Protein AF-0000000080867839 (afdb_homodimer)

Solvent-accessible surface area (backbone atoms only — not comparable to full-atom values): 20429 Å² total; per-residue (Å²): 136,86,81,73,87,80,84,82,78,85,75,85,76,89,74,79,79,78,79,79,74,81,80,76,78,80,76,78,77,77,77,76,75,73,75,73,63,83,65,72,57,72,73,48,64,56,33,36,42,31,48,82,92,46,74,46,73,31,21,60,59,60,56,51,66,49,44,70,76,42,79,42,80,48,55,45,78,56,58,59,68,44,38,38,25,26,27,48,43,65,49,49,31,41,70,68,74,42,70,76,35,55,36,40,33,40,30,25,75,76,44,54,43,36,66,41,41,47,69,57,58,70,71,48,69,42,34,38,28,40,25,45,71,85,35,74,31,44,63,92,60,46,17,53,24,28,39,39,42,72,90,45,35,65,44,36,59,72,62,80,36,62,44,66,82,43,48,49,23,34,36,36,38,38,39,83,133,82,88,87,87,94,81,82,91,84,76,91,76,83,78,80,80,78,83,78,77,79,79,78,77,79,76,79,78,78,77,75,76,71,73,73,62,83,67,72,57,73,73,46,65,55,33,37,43,32,48,83,91,46,71,45,72,30,21,61,60,59,54,49,66,51,43,70,76,43,79,44,81,49,56,45,79,54,56,57,67,45,38,37,24,24,27,46,43,65,49,48,31,42,69,68,75,42,69,77,36,53,35,39,35,40,29,24,74,76,44,53,44,37,67,41,42,47,69,58,56,71,71,48,71,39,34,37,29,41,24,45,70,85,33,72,31,45,64,92,61,46,16,54,24,28,40,39,43,72,90,45,36,65,43,36,59,71,62,80,37,62,44,66,81,44,47,47,24,35,36,35,39,38,38,86

InterPro domains:
  IPR000572 Oxidoreductase, molybdopterin-binding domain [PF00174] (70-151)
  IPR036374 Oxidoreductase, molybdopterin-binding domain superfamily [G3DSA:3.90.420.10] (59-176)
  IPR036374 Oxidoreductase, molybdopterin-binding domain superfamily [SSF56524] (79-173)

Sequence (352 aa):
MLSLLPACRRVNRSLARALLHPLLGLSLLLAMSAHAADDVAPHAPVLTLTQGSDSQGFSLTAIEATDDLHHVQMQHPEGPEGRFSGVWLNAFLTANGLEDARRVRFIADDGYTTFLTLAQRQEKAYLLATRLDGEPIGVDRLGPLMLVVPEDAEAVMEGSMPMNRWIWALEEISARMLSLLPACRRVNRSLARALLHPLLGLSLLLAMSAHAADDVAPHAPVLTLTQGSDSQGFSLTAIEATDDLHHVQMQHPEGPEGRFSGVWLNAFLTANGLEDARRVRFIADDGYTTFLTLAQRQEKAYLLATRLDGEPIGVDRLGPLMLVVPEDAEAVMEGSMPMNRWIWALEEISAR

Radius of gyration: 37.72 Å; Cα contacts (8 Å, |Δi|>4): 607; chains: 2; bounding box: 125×52×137 Å

Foldseek 3Di:
DDDDDDDPPPDDDDPPPPPPPPPPPPPPPPPPPPPPLVPPDQADFQEWEAEVPDIDTDGLVRQCVLDPKDWDFADALPFDGAIWIGDWPCSSCVSVPNNQFQKKKWAAPVGDIDIDGNVRCVVATWGFTQDGPPHQQGVVGQDNTKIDGRVCRVVVNVVVDPCRRIHGNIHYMYTD/DDYDDDDDDDDDPPPPPPPPPPPPPPPPPPPPPPPPLVPPDQADFQAWEAEVPDIDTDGLVRQCVLDPKDWDFADALPFDGAIWIGDWPCSSCVSVVNNQFQKKKWAAPVGDIDIDGNVRCVVATWGFTQDGPPHQQGVVGQDNTKIDGRVCRVVCNVPVDPCRRIHGNIHYMYTD

Structure (mmCIF, N/CA/C/O backbone):
data_AF-0000000080867839-model_v1
#
loop_
_entity.id
_entity.type
_entity.pdbx_description
1 polymer 'Molybdopterin-dependent oxidoreductase'
#
loop_
_atom_site.group_PDB
_atom_site.id
_atom_site.type_symbol
_atom_site.label_atom_id
_atom_site.label_alt_id
_atom_site.label_comp_id
_atom_site.label_asym_id
_atom_site.label_entity_id
_atom_site.label_seq_id
_atom_site.pdbx_PDB_ins_code
_atom_site.Cartn_x
_atom_site.Cartn_y
_atom_site.Cartn_z
_atom_site.occupancy
_atom_site.B_iso_or_equiv
_atom_site.auth_seq_id
_atom_site.auth_comp_id
_atom_site.auth_asym_id
_atom_site.auth_atom_id
_atom_site.pdbx_PDB_model_num
ATOM 1 N N . MET A 1 1 ? 106.312 4.547 57.969 1 28.38 1 MET A N 1
ATOM 2 C CA . MET A 1 1 ? 106.875 4.215 56.688 1 28.38 1 MET A CA 1
ATOM 3 C C . MET A 1 1 ? 105.812 4.348 55.594 1 28.38 1 MET A C 1
ATOM 5 O O . MET A 1 1 ? 104.812 3.695 55.625 1 28.38 1 MET A O 1
ATOM 9 N N . LEU A 1 2 ? 105.812 5.465 54.812 1 31.84 2 LEU A N 1
ATOM 10 C CA . LEU A 1 2 ? 104.938 6.395 54.125 1 31.84 2 LEU A CA 1
ATOM 11 C C . LEU A 1 2 ? 104.562 5.875 52.75 1 31.84 2 LEU A C 1
ATOM 13 O O . LEU A 1 2 ? 105.125 6.312 51.75 1 31.84 2 LEU A O 1
ATOM 17 N N . SER A 1 3 ? 104.5 4.516 52.656 1 28.78 3 SER A N 1
ATOM 18 C CA . SER A 1 3 ? 104.562 4.09 51.25 1 28.78 3 SER A CA 1
ATOM 19 C C . SER A 1 3 ? 103.375 4.629 50.469 1 28.78 3 SER A C 1
ATOM 21 O O . SER A 1 3 ? 102.312 4.785 51 1 28.78 3 SER A O 1
ATOM 23 N N . LEU A 1 4 ? 103.5 4.965 49.094 1 28.67 4 LEU A N 1
ATOM 24 C CA . LEU A 1 4 ? 103.25 5.844 47.969 1 28.67 4 LEU A CA 1
ATOM 25 C C . LEU A 1 4 ? 102.062 5.387 47.125 1 28.67 4 LEU A C 1
ATOM 27 O O . LEU A 1 4 ? 101.562 6.133 46.281 1 28.67 4 LEU A O 1
ATOM 31 N N . LEU A 1 5 ? 101.562 4.059 47.125 1 34.59 5 LEU A N 1
ATOM 32 C CA . LEU A 1 5 ? 101.375 3.727 45.719 1 34.59 5 LEU A CA 1
ATOM 33 C C . LEU A 1 5 ? 100.125 4.41 45.188 1 34.59 5 LEU A C 1
ATOM 35 O O . LEU A 1 5 ? 99.125 4.555 45.906 1 34.59 5 LEU A O 1
ATOM 39 N N . PRO A 1 6 ? 100.188 5.031 43.906 1 34.16 6 PRO A N 1
ATOM 40 C CA . PRO A 1 6 ? 99.375 5.945 43.062 1 34.16 6 PRO A CA 1
ATOM 41 C C . PRO A 1 6 ? 98.062 5.332 42.594 1 34.16 6 PRO A C 1
ATOM 43 O O . PRO A 1 6 ? 97.938 4.105 42.531 1 34.16 6 PRO A O 1
ATOM 46 N N . ALA A 1 7 ? 96.938 6.078 42.75 1 31.06 7 ALA A N 1
ATOM 47 C CA . ALA A 1 7 ? 95.438 6.031 42.625 1 31.06 7 ALA A CA 1
ATOM 48 C C . ALA A 1 7 ? 95.062 5.992 41.156 1 31.06 7 ALA A C 1
ATOM 50 O O . ALA A 1 7 ? 95.188 6.98 40.438 1 31.06 7 ALA A O 1
ATOM 51 N N . CYS A 1 8 ? 95.438 4.887 40.219 1 26.19 8 CYS A N 1
ATOM 52 C CA . CYS A 1 8 ? 95.188 4.863 38.781 1 26.19 8 CYS A CA 1
ATOM 53 C C . CYS A 1 8 ? 93.688 4.977 38.438 1 26.19 8 CYS A C 1
ATOM 55 O O . CYS A 1 8 ? 92.938 4.09 38.781 1 26.19 8 CYS A O 1
ATOM 57 N N . ARG A 1 9 ? 93.125 6.16 38.406 1 26.53 9 ARG A N 1
ATOM 58 C CA . ARG A 1 9 ? 91.688 6.496 38.188 1 26.53 9 ARG A CA 1
ATOM 59 C C . ARG A 1 9 ? 91.25 6.105 36.781 1 26.53 9 ARG A C 1
ATOM 61 O O . ARG A 1 9 ? 91.875 6.496 35.812 1 26.53 9 ARG A O 1
ATOM 68 N N . ARG A 1 10 ? 90.625 4.906 36.594 1 25.8 10 ARG A N 1
ATOM 69 C CA . ARG A 1 10 ? 90.125 4.246 35.406 1 25.8 10 ARG A CA 1
ATOM 70 C C . ARG A 1 10 ? 89.062 5.098 34.719 1 25.8 10 ARG A C 1
ATOM 72 O O . ARG A 1 10 ? 88 5.379 35.312 1 25.8 10 ARG A O 1
ATOM 79 N N . VAL A 1 11 ? 89.312 5.969 33.719 1 26.72 11 VAL A N 1
ATOM 80 C CA . VAL A 1 11 ? 88.562 6.996 33 1 26.72 11 VAL A CA 1
ATOM 81 C C . VAL A 1 11 ? 87.438 6.34 32.156 1 26.72 11 VAL A C 1
ATOM 83 O O . VAL A 1 11 ? 86.375 6.875 32 1 26.72 11 VAL A O 1
ATOM 86 N N . ASN A 1 12 ? 87.562 5.094 31.5 1 24.19 12 ASN A N 1
ATOM 87 C CA . ASN A 1 12 ? 87.25 5.211 30.078 1 24.19 12 ASN A CA 1
ATOM 88 C C . ASN A 1 12 ? 85.75 5.488 29.844 1 24.19 12 ASN A C 1
ATOM 90 O O . ASN A 1 12 ? 84.938 5.297 30.734 1 24.19 12 ASN A O 1
ATOM 94 N N . ARG A 1 13 ? 85.188 5.137 28.391 1 23.16 13 ARG A N 1
ATOM 95 C CA . ARG A 1 13 ? 84.625 5.664 27.141 1 23.16 13 ARG A CA 1
ATOM 96 C C . ARG A 1 13 ? 83.188 5.383 27 1 23.16 13 ARG A C 1
ATOM 98 O O . ARG A 1 13 ? 82.5 5.816 26.031 1 23.16 13 ARG A O 1
ATOM 105 N N . SER A 1 14 ? 82.375 4.453 27.828 1 27.83 14 SER A N 1
ATOM 106 C CA . SER A 1 14 ? 81.375 3.773 26.984 1 27.83 14 SER A CA 1
ATOM 107 C C . SER A 1 14 ? 80.25 4.727 26.516 1 27.83 14 SER A C 1
ATOM 109 O O . SER A 1 14 ? 79.75 5.516 27.312 1 27.83 14 SER A O 1
ATOM 111 N N . LEU A 1 15 ? 80.312 5.145 25.203 1 31.66 15 LEU A N 1
ATOM 112 C CA . LEU A 1 15 ? 79.438 5.965 24.328 1 31.66 15 LEU A CA 1
ATOM 113 C C . LEU A 1 15 ? 78.062 5.398 24.234 1 31.66 15 LEU A C 1
ATOM 115 O O . LEU A 1 15 ? 77.875 4.312 23.688 1 31.66 15 LEU A O 1
ATOM 119 N N . ALA A 1 16 ? 77.25 5.281 25.219 1 27.67 16 ALA A N 1
ATOM 120 C CA . ALA A 1 16 ? 75.875 4.773 25.062 1 27.67 16 ALA A CA 1
ATOM 121 C C . ALA A 1 16 ? 75.062 5.629 24.078 1 27.67 16 ALA A C 1
ATOM 123 O O . ALA A 1 16 ? 75 6.844 24.25 1 27.67 16 ALA A O 1
ATOM 124 N N . ARG A 1 17 ? 75.062 5.207 22.688 1 28.91 17 ARG A N 1
ATOM 125 C CA . ARG A 1 17 ? 74.25 5.695 21.547 1 28.91 17 ARG A CA 1
ATOM 126 C C . ARG A 1 17 ? 72.812 5.707 21.859 1 28.91 17 ARG A C 1
ATOM 128 O O . ARG A 1 17 ? 72.188 4.684 22.25 1 28.91 17 ARG A O 1
ATOM 135 N N . ALA A 1 18 ? 72.188 6.758 22.344 1 31.05 18 ALA A N 1
ATOM 136 C CA . ALA A 1 18 ? 70.75 7.039 22.625 1 31.05 18 ALA A CA 1
ATOM 137 C C . ALA A 1 18 ? 69.938 6.949 21.359 1 31.05 18 ALA A C 1
ATOM 139 O O . ALA A 1 18 ? 70.188 7.664 20.391 1 31.05 18 ALA A O 1
ATOM 140 N N . LEU A 1 19 ? 69.562 5.699 20.859 1 33.94 19 LEU A N 1
ATOM 141 C CA . LEU A 1 19 ? 68.688 5.512 19.734 1 33.94 19 LEU A CA 1
ATOM 142 C C . LEU A 1 19 ? 67.375 6.27 19.969 1 33.94 19 LEU A C 1
ATOM 144 O O . LEU A 1 19 ? 66.688 6.098 21 1 33.94 19 LEU A O 1
ATOM 148 N N . LEU A 1 20 ? 67.25 7.492 19.422 1 35.56 20 LEU A N 1
ATOM 149 C CA . LEU A 1 20 ? 66.062 8.328 19.359 1 35.56 20 LEU A CA 1
ATOM 150 C C . LEU A 1 20 ? 64.938 7.637 18.562 1 35.56 20 LEU A C 1
ATOM 152 O O . LEU A 1 20 ? 65.125 7.332 17.375 1 35.56 20 LEU A O 1
ATOM 156 N N . HIS A 1 21 ? 64.188 6.66 19.125 1 41.88 21 HIS A N 1
ATOM 157 C CA . HIS A 1 21 ? 63 6.09 18.438 1 41.88 21 HIS A CA 1
ATOM 158 C C . HIS A 1 21 ? 62 7.172 18.078 1 41.88 21 HIS A C 1
ATOM 160 O O . HIS A 1 21 ? 61.656 8 18.906 1 41.88 21 HIS A O 1
ATOM 166 N N . PRO A 1 22 ? 61.875 7.582 16.734 1 43.28 22 PRO A N 1
ATOM 167 C CA . PRO A 1 22 ? 60.812 8.5 16.328 1 43.28 22 PRO A CA 1
ATOM 168 C C . PRO A 1 22 ? 59.406 7.945 16.625 1 43.28 22 PRO A C 1
ATOM 170 O O . PRO A 1 22 ? 59.188 6.742 16.484 1 43.28 22 PRO A O 1
ATOM 173 N N . LEU A 1 23 ? 58.719 8.422 17.672 1 42.06 23 LEU A N 1
ATOM 174 C CA . LEU A 1 23 ? 57.312 8.188 17.953 1 42.06 23 LEU A CA 1
ATOM 175 C C . LEU A 1 23 ? 56.469 8.555 16.766 1 42.06 23 LEU A C 1
ATOM 177 O O . LEU A 1 23 ? 56.375 9.719 16.375 1 42.06 23 LEU A O 1
ATOM 181 N N . LEU A 1 24 ? 56.406 7.699 15.703 1 44.19 24 LEU A N 1
ATOM 182 C CA . LEU A 1 24 ? 55.438 7.906 14.648 1 44.19 24 LEU A CA 1
ATOM 183 C C . LEU A 1 24 ? 54.031 8.016 15.227 1 44.19 24 LEU A C 1
ATOM 185 O O . LEU A 1 24 ? 53.531 7.086 15.875 1 44.19 24 LEU A O 1
ATOM 189 N N . GLY A 1 25 ? 53.562 9.219 15.547 1 42.22 25 GLY A N 1
ATOM 190 C CA . GLY A 1 25 ? 52.188 9.539 15.906 1 42.22 25 GLY A CA 1
ATOM 191 C C . GLY A 1 25 ? 51.156 9.078 14.867 1 42.22 25 GLY A C 1
ATOM 192 O O . GLY A 1 25 ? 51.25 9.461 13.703 1 42.22 25 GLY A O 1
ATOM 193 N N . LEU A 1 26 ? 50.688 7.832 14.961 1 49.53 26 LEU A N 1
ATOM 194 C CA . LEU A 1 26 ? 49.531 7.355 14.188 1 49.53 26 LEU A CA 1
ATOM 195 C C . LEU A 1 26 ? 48.344 8.305 14.328 1 49.53 26 LEU A C 1
ATOM 197 O O . LEU A 1 26 ? 47.781 8.445 15.414 1 49.53 26 LEU A O 1
ATOM 201 N N . SER A 1 27 ? 48.219 9.336 13.453 1 49.34 27 SER A N 1
ATOM 202 C CA . SER A 1 27 ? 47.031 10.164 13.328 1 49.34 27 SER A CA 1
ATOM 203 C C . SER A 1 27 ? 45.812 9.328 12.906 1 49.34 27 SER A C 1
ATOM 205 O O . SER A 1 27 ? 45.844 8.703 11.852 1 49.34 27 SER A O 1
ATOM 207 N N . LEU A 1 28 ? 45.125 8.766 13.914 1 47.62 28 LEU A N 1
ATOM 208 C CA . LEU A 1 28 ? 43.812 8.164 13.664 1 47.62 28 LEU A CA 1
ATOM 209 C C . LEU A 1 28 ? 42.875 9.164 13.008 1 4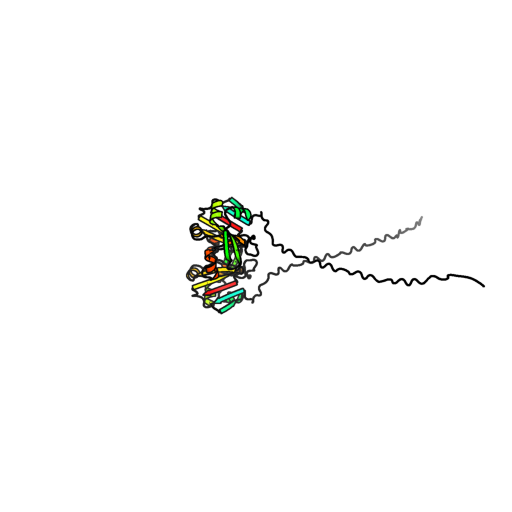7.62 28 LEU A C 1
ATOM 211 O O . LEU A 1 28 ? 42.469 10.141 13.641 1 47.62 28 LEU A O 1
ATOM 215 N N . LEU A 1 29 ? 42.906 9.32 11.641 1 50.19 29 LEU A N 1
ATOM 216 C CA . LEU A 1 29 ? 41.844 10.008 10.906 1 50.19 29 LEU A CA 1
ATOM 217 C C . LEU A 1 29 ? 40.5 9.352 11.156 1 50.19 29 LEU A C 1
ATOM 219 O O . LEU A 1 29 ? 40.25 8.227 10.703 1 50.19 29 LEU A O 1
ATOM 223 N N . LEU A 1 30 ? 39.812 9.68 12.289 1 48.91 30 LEU A N 1
ATOM 224 C CA . LEU A 1 30 ? 38.406 9.367 12.438 1 48.91 30 LEU A CA 1
ATOM 225 C C . LEU A 1 30 ? 37.594 10.008 11.32 1 48.91 30 LEU A C 1
ATOM 227 O O . LEU A 1 30 ? 37.375 11.227 11.312 1 48.91 30 LEU A O 1
ATOM 231 N N . ALA A 1 31 ? 37.5 9.422 10.117 1 49.47 31 ALA A N 1
ATOM 232 C CA . ALA A 1 31 ? 36.5 9.797 9.133 1 49.47 31 ALA A CA 1
ATOM 233 C C . ALA A 1 31 ? 35.094 9.625 9.703 1 49.47 31 ALA A C 1
ATOM 235 O O . ALA A 1 31 ? 34.625 8.5 9.914 1 49.47 31 ALA A O 1
ATOM 236 N N . MET A 1 32 ? 34.531 10.672 10.406 1 48.34 32 MET A N 1
ATOM 237 C CA . MET A 1 32 ? 33.094 10.703 10.664 1 48.34 32 MET A CA 1
ATOM 238 C C . MET A 1 32 ? 32.312 10.656 9.367 1 48.34 32 MET A C 1
ATOM 240 O O . MET A 1 32 ? 32.438 11.539 8.516 1 48.34 32 MET A O 1
ATOM 244 N N . SER A 1 33 ? 31.969 9.516 8.875 1 46.62 33 SER A N 1
ATOM 245 C CA . SER A 1 33 ? 30.953 9.383 7.84 1 46.62 33 SER A CA 1
ATOM 246 C C . SER A 1 33 ? 29.719 10.219 8.172 1 46.62 33 SER A C 1
ATOM 248 O O . SER A 1 33 ? 29.047 9.984 9.172 1 46.62 33 SER A O 1
ATOM 250 N N . ALA A 1 34 ? 29.656 11.508 7.75 1 41.94 34 ALA A N 1
ATOM 251 C CA . ALA A 1 34 ? 28.406 12.258 7.742 1 41.94 34 ALA A CA 1
ATOM 252 C C . ALA A 1 34 ? 27.281 11.445 7.121 1 41.94 34 ALA A C 1
ATOM 254 O O . ALA A 1 34 ? 27.391 11 5.977 1 41.94 34 ALA A O 1
ATOM 255 N N . HIS A 1 35 ? 26.641 10.695 7.906 1 45.19 35 HIS A N 1
ATOM 256 C CA . HIS A 1 35 ? 25.344 10.219 7.438 1 45.19 35 HIS A CA 1
ATOM 257 C C . HIS A 1 35 ? 24.578 11.328 6.715 1 45.19 35 HIS A C 1
ATOM 259 O O . HIS A 1 35 ? 24.188 12.32 7.328 1 45.19 35 HIS A O 1
ATOM 265 N N . ALA A 1 36 ? 24.875 11.578 5.523 1 39.81 36 ALA A N 1
ATOM 266 C CA . ALA A 1 36 ? 24.031 12.438 4.699 1 39.81 36 ALA A CA 1
ATOM 267 C C . ALA A 1 36 ? 22.547 12.07 4.852 1 39.81 36 ALA A C 1
ATOM 269 O O . ALA A 1 36 ? 22.078 11.125 4.215 1 39.81 36 ALA A O 1
ATOM 270 N N . ALA A 1 37 ? 22.016 12.133 5.988 1 42.06 37 ALA A N 1
ATOM 271 C CA . ALA A 1 37 ? 20.562 12.117 5.961 1 42.06 37 ALA A CA 1
ATOM 272 C C . ALA A 1 37 ? 20.016 13.109 4.941 1 42.06 37 ALA A C 1
ATOM 274 O O . ALA A 1 37 ? 20.422 14.281 4.93 1 42.06 37 ALA A O 1
ATOM 275 N N . ASP A 1 38 ? 19.906 12.82 3.75 1 48.78 38 ASP A N 1
ATOM 276 C CA . ASP A 1 38 ? 19.234 13.742 2.838 1 48.78 38 ASP A CA 1
ATOM 277 C C . ASP A 1 38 ? 18.188 14.578 3.572 1 48.78 38 ASP A C 1
ATOM 279 O O . ASP A 1 38 ? 17.078 14.109 3.848 1 48.78 38 ASP A O 1
ATOM 283 N N . ASP A 1 39 ? 18.719 15.406 4.48 1 50 39 ASP A N 1
ATOM 284 C CA . ASP A 1 39 ? 17.969 16.438 5.207 1 50 39 ASP A CA 1
ATOM 285 C C . ASP A 1 39 ? 17.062 17.219 4.266 1 50 39 ASP A C 1
ATOM 287 O O . ASP A 1 39 ? 17.531 17.844 3.32 1 50 39 ASP A O 1
ATOM 291 N N . VAL A 1 40 ? 15.922 16.719 4.105 1 55.84 40 VAL A N 1
ATOM 292 C CA . VAL A 1 40 ? 14.953 17.594 3.451 1 55.84 40 VAL A CA 1
ATOM 293 C C . VAL A 1 40 ? 15.109 19.016 3.973 1 55.84 40 VAL A C 1
ATOM 295 O O . VAL A 1 40 ? 15.031 19.25 5.18 1 55.84 40 VAL A O 1
ATOM 298 N N . ALA A 1 41 ? 15.641 19.859 3.088 1 57.34 41 ALA A N 1
ATOM 299 C CA . ALA A 1 41 ? 15.688 21.266 3.477 1 57.34 41 ALA A CA 1
ATOM 300 C C . ALA A 1 41 ? 14.352 21.734 4.047 1 57.34 41 ALA A C 1
ATOM 302 O O . ALA A 1 41 ? 13.289 21.375 3.527 1 57.34 41 ALA A O 1
ATOM 303 N N . PRO A 1 42 ? 14.32 22.359 5.234 1 60.94 42 PRO A N 1
ATOM 304 C CA . PRO A 1 42 ? 13.109 22.734 5.953 1 60.94 42 PRO A CA 1
ATOM 305 C C . PRO A 1 42 ? 12.094 23.453 5.066 1 60.94 42 PRO A C 1
ATOM 307 O O . PRO A 1 42 ? 10.891 23.406 5.328 1 60.94 42 PRO A O 1
ATOM 310 N N . HIS A 1 43 ? 12.484 23.969 3.938 1 73.44 43 HIS A N 1
ATOM 311 C CA . HIS A 1 43 ? 11.547 24.797 3.201 1 73.44 43 HIS A CA 1
ATOM 312 C C . HIS A 1 43 ? 11.188 24.172 1.856 1 73.44 43 HIS A C 1
ATOM 314 O O . HIS A 1 43 ? 10.336 24.703 1.133 1 73.44 43 HIS A O 1
ATOM 320 N N . ALA A 1 44 ? 11.68 23.125 1.599 1 89.44 44 ALA A N 1
ATOM 321 C CA . ALA A 1 44 ? 11.312 22.484 0.335 1 89.44 44 ALA A CA 1
ATOM 322 C C . ALA A 1 44 ? 9.961 21.797 0.438 1 89.44 44 ALA A C 1
ATOM 324 O O . ALA A 1 44 ? 9.609 21.25 1.489 1 89.44 44 ALA A O 1
ATOM 325 N N . PRO A 1 45 ? 9.172 21.922 -0.646 1 96.38 45 PRO A N 1
ATOM 326 C CA . PRO A 1 45 ? 7.867 21.266 -0.589 1 96.38 45 PRO A CA 1
ATOM 327 C C . PRO A 1 45 ? 7.977 19.75 -0.411 1 96.38 45 PRO A C 1
ATOM 329 O O . PRO A 1 45 ? 8.828 19.109 -1.04 1 96.38 45 PRO A O 1
ATOM 332 N N . VAL A 1 46 ? 7.195 19.219 0.5 1 97.81 46 VAL A N 1
ATOM 333 C CA . VAL A 1 46 ? 7.184 17.781 0.741 1 97.81 46 VAL A CA 1
ATOM 334 C C . VAL A 1 46 ? 5.828 17.203 0.342 1 97.81 46 VAL A C 1
ATOM 336 O O . VAL A 1 46 ? 5.66 15.977 0.281 1 97.81 46 VAL A O 1
ATOM 339 N N . LEU A 1 47 ? 4.816 18.094 0.083 1 98.56 47 LEU A N 1
ATOM 340 C CA . LEU A 1 47 ? 3.467 17.656 -0.255 1 98.56 47 LEU A CA 1
ATOM 341 C C . LEU A 1 47 ? 2.873 18.531 -1.351 1 98.56 47 LEU A C 1
ATOM 343 O O . LEU A 1 47 ? 3.002 19.766 -1.307 1 98.56 47 LEU A O 1
ATOM 347 N N . THR A 1 48 ? 2.322 17.922 -2.314 1 98.25 48 THR A N 1
ATOM 348 C CA . THR A 1 48 ? 1.511 18.641 -3.295 1 98.25 48 THR A CA 1
ATOM 349 C C . THR A 1 48 ? 0.024 18.406 -3.029 1 98.25 48 THR A C 1
ATOM 351 O O . THR A 1 48 ? -0.427 17.266 -2.906 1 98.25 48 THR A O 1
ATOM 354 N N . LEU A 1 49 ? -0.705 19.469 -2.848 1 98.25 49 LEU A N 1
ATOM 355 C CA . LEU A 1 49 ? -2.158 19.438 -2.729 1 98.25 49 LEU A CA 1
ATOM 356 C C . LEU A 1 49 ? -2.82 19.875 -4.027 1 98.25 49 LEU A C 1
ATOM 358 O O . LEU A 1 49 ? -2.549 20.969 -4.523 1 98.25 49 LEU A O 1
ATOM 362 N N . THR A 1 50 ? -3.611 18.984 -4.547 1 96.38 50 THR A N 1
ATOM 363 C CA . THR A 1 50 ? -4.266 19.297 -5.816 1 96.38 50 THR A CA 1
ATOM 364 C C . THR A 1 50 ? -5.777 19.359 -5.641 1 96.38 50 THR A C 1
ATOM 366 O O . THR A 1 50 ? -6.379 18.484 -5.016 1 96.38 50 THR A O 1
ATOM 369 N N . GLN A 1 51 ? -6.348 20.406 -6.129 1 93.19 51 GLN A N 1
ATOM 370 C CA . GLN A 1 51 ? -7.789 20.625 -6.191 1 93.19 51 GLN A CA 1
ATOM 371 C C . GLN A 1 51 ? -8.219 21.031 -7.602 1 93.19 51 GLN A C 1
ATOM 373 O O . GLN A 1 51 ? -8 22.172 -8.023 1 93.19 51 GLN A O 1
ATOM 378 N N . GLY A 1 52 ? -8.859 20.078 -8.32 1 86.25 52 GLY A N 1
ATOM 379 C CA . GLY A 1 52 ? -9.141 20.375 -9.711 1 86.25 52 GLY A CA 1
ATOM 380 C C . GLY A 1 52 ? -7.891 20.672 -10.523 1 86.25 52 GLY A C 1
ATOM 381 O O . GLY A 1 52 ? -6.965 19.859 -10.562 1 86.25 52 GLY A O 1
ATOM 382 N N . SER A 1 53 ? -7.84 21.812 -11.047 1 88.5 53 SER A N 1
ATOM 383 C CA . SER A 1 53 ? -6.699 22.219 -11.867 1 88.5 53 SER A CA 1
ATOM 384 C C . SER A 1 53 ? -5.66 22.969 -11.039 1 88.5 53 SER A C 1
ATOM 386 O O . SER A 1 53 ? -4.555 23.234 -11.508 1 88.5 53 SER A O 1
ATOM 388 N N . ASP A 1 54 ? -5.934 23.234 -9.836 1 93.06 54 ASP A N 1
ATOM 389 C CA . ASP A 1 54 ? -5.031 23.984 -8.969 1 93.06 54 ASP A CA 1
ATOM 390 C C . ASP A 1 54 ? -4.141 23.047 -8.156 1 93.06 54 ASP A C 1
ATOM 392 O O . ASP A 1 54 ? -4.59 21.984 -7.707 1 93.06 54 ASP A O 1
ATOM 396 N N . SER A 1 55 ? -2.857 23.406 -8.117 1 96.06 55 SER A N 1
ATOM 397 C CA . SER A 1 55 ? -1.914 22.656 -7.301 1 96.06 55 SER A CA 1
ATOM 398 C C . SER A 1 55 ? -1.049 23.578 -6.457 1 96.06 55 SER A C 1
ATOM 400 O O . SER A 1 55 ? -0.624 24.641 -6.926 1 96.06 55 SER A O 1
ATOM 402 N N . GLN A 1 56 ? -0.875 23.141 -5.223 1 96.44 56 GLN A N 1
ATOM 403 C CA . GLN A 1 56 ? -0.055 23.891 -4.281 1 96.44 56 GLN A CA 1
ATOM 404 C C . GLN A 1 56 ? 0.924 22.984 -3.549 1 96.44 56 GLN A C 1
ATOM 406 O O . GLN A 1 56 ? 0.572 21.859 -3.164 1 96.44 56 GLN A O 1
ATOM 411 N N . GLY A 1 57 ? 2.158 23.422 -3.412 1 97.69 57 GLY A N 1
ATOM 412 C CA . GLY A 1 57 ? 3.158 22.703 -2.635 1 97.69 57 GLY A CA 1
ATOM 413 C C . GLY A 1 57 ? 3.213 23.156 -1.185 1 97.69 57 GLY A C 1
ATOM 414 O O . GLY A 1 57 ? 3.051 24.328 -0.883 1 97.69 57 GLY A O 1
ATOM 415 N N . PHE A 1 58 ? 3.449 22.25 -0.268 1 98.19 58 PHE A N 1
ATOM 416 C CA . PHE A 1 58 ? 3.57 22.547 1.155 1 98.19 58 PHE A CA 1
ATOM 417 C C . PHE A 1 58 ? 4.902 22.031 1.7 1 98.19 58 PHE A C 1
ATOM 419 O O . PHE A 1 58 ? 5.293 20.891 1.44 1 98.19 58 PHE A O 1
ATOM 426 N N . SER A 1 59 ? 5.555 22.938 2.398 1 97.56 59 SER A N 1
ATOM 427 C CA . SER A 1 59 ? 6.676 22.516 3.227 1 97.56 59 SER A CA 1
ATOM 428 C C . SER A 1 59 ? 6.191 21.875 4.52 1 97.56 59 SER A C 1
ATOM 430 O O . SER A 1 59 ? 5.012 21.969 4.867 1 97.56 59 SER A O 1
ATOM 432 N N . LEU A 1 60 ? 7.148 21.266 5.148 1 97.31 60 LEU A N 1
ATOM 433 C CA . LEU A 1 60 ? 6.82 20.688 6.445 1 97.31 60 LEU A CA 1
ATOM 434 C C . LEU A 1 60 ? 6.309 21.75 7.406 1 97.31 60 LEU A C 1
ATOM 436 O O . LEU A 1 60 ? 5.301 21.547 8.086 1 97.31 60 LEU A O 1
ATOM 440 N N . THR A 1 61 ? 6.918 22.859 7.43 1 96 61 THR A N 1
ATOM 441 C CA . THR A 1 61 ? 6.547 23.969 8.312 1 96 61 THR A CA 1
ATOM 442 C C . THR A 1 61 ? 5.152 24.484 7.98 1 96 61 THR A C 1
ATOM 444 O O . THR A 1 61 ? 4.359 24.766 8.883 1 96 61 THR A O 1
ATOM 447 N N . ALA A 1 62 ? 4.895 24.547 6.703 1 97.19 62 ALA A N 1
ATOM 448 C CA . ALA A 1 62 ? 3.584 25.031 6.285 1 97.19 62 ALA A CA 1
ATOM 449 C C . ALA A 1 62 ? 2.48 24.078 6.719 1 97.19 62 ALA A C 1
ATOM 451 O O . ALA A 1 62 ? 1.401 24.5 7.133 1 97.19 62 ALA A O 1
ATOM 452 N N . ILE A 1 63 ? 2.711 22.812 6.637 1 98.31 63 ILE A N 1
ATOM 453 C CA . ILE A 1 63 ? 1.752 21.797 7.062 1 98.31 63 ILE A CA 1
ATOM 454 C C . ILE A 1 63 ? 1.509 21.922 8.562 1 98.31 63 ILE A C 1
ATOM 456 O O . ILE A 1 63 ? 0.361 21.969 9.016 1 98.31 63 ILE A O 1
ATOM 460 N N . GLU A 1 64 ? 2.566 22.062 9.281 1 97.88 64 GLU A N 1
ATOM 461 C CA . GLU A 1 64 ? 2.496 22.078 10.742 1 97.88 64 GLU A CA 1
ATOM 462 C C . GLU A 1 64 ? 1.826 23.359 11.25 1 97.88 64 GLU A C 1
ATOM 464 O O . GLU A 1 64 ? 1.35 23.406 12.383 1 97.88 64 GLU A O 1
ATOM 469 N N . ALA A 1 65 ? 1.766 24.312 10.422 1 96.88 65 ALA A N 1
ATOM 470 C CA . ALA A 1 65 ? 1.193 25.609 10.812 1 96.88 65 ALA A CA 1
ATOM 471 C C . ALA A 1 65 ? -0.33 25.578 10.719 1 96.88 65 ALA A C 1
ATOM 473 O O . ALA A 1 65 ? -1.005 26.469 11.234 1 96.88 65 ALA A O 1
ATOM 474 N N . THR A 1 66 ? -0.877 24.547 10.172 1 96.88 66 THR A N 1
ATOM 475 C CA . THR A 1 66 ? -2.312 24.516 9.922 1 96.88 66 THR A CA 1
ATOM 476 C C . THR A 1 66 ? -3.08 24.188 11.203 1 96.88 66 THR A C 1
ATOM 478 O O . THR A 1 66 ? -4.293 24.406 11.273 1 96.88 66 THR A O 1
ATOM 481 N N . ASP A 1 67 ? -2.455 23.672 12.133 1 94.38 67 ASP A N 1
ATOM 482 C CA . ASP A 1 67 ? -3.035 23.266 13.406 1 94.38 67 ASP A CA 1
ATOM 483 C C . ASP A 1 67 ? -1.957 23.125 14.477 1 94.38 67 ASP A C 1
ATOM 485 O O . ASP A 1 67 ? -0.766 23.25 14.188 1 94.38 67 ASP A O 1
ATOM 489 N N . ASP A 1 68 ? -2.447 22.859 15.688 1 96.25 68 ASP A N 1
ATOM 490 C CA . ASP A 1 68 ? -1.506 22.422 16.719 1 96.25 68 ASP A CA 1
ATOM 491 C C . ASP A 1 68 ? -0.966 21.031 16.391 1 96.25 68 ASP A C 1
ATOM 493 O O . ASP A 1 68 ? -1.664 20.203 15.797 1 96.25 68 ASP A O 1
ATOM 497 N N . LEU A 1 69 ? 0.298 20.891 16.766 1 97.94 69 LEU A N 1
ATOM 498 C CA . LEU A 1 69 ? 0.84 19.547 16.625 1 97.94 69 LEU A CA 1
ATOM 499 C C . LEU A 1 69 ? 0.226 18.594 17.641 1 97.94 69 LEU A C 1
ATOM 501 O O . LEU A 1 69 ? 0.148 18.922 18.828 1 97.94 69 LEU A O 1
ATOM 505 N N . HIS A 1 70 ? -0.216 17.516 17.156 1 98.69 70 HIS A N 1
ATOM 506 C CA . HIS A 1 70 ? -0.678 16.406 18 1 98.69 70 HIS A CA 1
ATOM 507 C C . HIS A 1 70 ? 0.379 15.32 18.109 1 98.69 70 HIS A C 1
ATOM 509 O O . HIS A 1 70 ? 1.163 15.117 17.188 1 98.69 70 HIS A O 1
ATOM 515 N N . HIS A 1 71 ? 0.365 14.664 19.281 1 98.62 71 HIS A N 1
ATOM 516 C CA . HIS A 1 71 ? 1.385 13.664 19.578 1 98.62 71 HIS A CA 1
ATOM 517 C C . HIS A 1 71 ? 0.753 12.328 19.953 1 98.62 71 HIS A C 1
ATOM 519 O O . HIS A 1 71 ? -0.159 12.281 20.781 1 98.62 71 HIS A O 1
ATOM 525 N N . VAL A 1 72 ? 1.243 11.281 19.328 1 98.25 72 VAL A N 1
ATOM 526 C CA . VAL A 1 72 ? 0.744 9.938 19.609 1 98.25 72 VAL A CA 1
ATOM 527 C C . VAL A 1 72 ? 1.917 8.969 19.75 1 98.25 72 VAL A C 1
ATOM 529 O O . VAL A 1 72 ? 2.797 8.922 18.891 1 98.25 72 VAL A O 1
ATOM 532 N N . GLN A 1 73 ? 1.9 8.273 20.844 1 98.06 73 GLN A N 1
ATOM 533 C CA . GLN A 1 73 ? 2.838 7.164 21 1 98.06 73 GLN A CA 1
ATOM 534 C C . GLN A 1 73 ? 2.301 5.891 20.344 1 98.06 73 GLN A C 1
ATOM 536 O O . GLN A 1 73 ? 1.219 5.418 20.703 1 98.06 73 GLN A O 1
ATOM 541 N N . MET A 1 74 ? 3.059 5.371 19.344 1 96.5 74 MET A N 1
ATOM 542 C CA . MET A 1 74 ? 2.553 4.16 18.703 1 96.5 74 MET A CA 1
ATOM 543 C C . MET A 1 74 ? 3.666 3.434 17.953 1 96.5 74 MET A C 1
ATOM 545 O O . MET A 1 74 ? 4.742 3.992 17.734 1 96.5 74 MET A O 1
ATOM 549 N N . GLN A 1 75 ? 3.398 2.211 17.719 1 94.88 75 GLN A N 1
ATOM 550 C CA . GLN A 1 75 ? 4.199 1.409 16.797 1 94.88 75 GLN A CA 1
ATOM 551 C C . GLN A 1 75 ? 3.557 1.34 15.422 1 94.88 75 GLN A C 1
ATOM 553 O O . GLN A 1 75 ? 2.418 0.884 15.281 1 94.88 75 GLN A O 1
ATOM 558 N N . HIS A 1 76 ? 4.262 1.886 14.469 1 94.19 76 HIS A N 1
ATOM 559 C CA . HIS A 1 76 ? 3.83 1.606 13.102 1 94.19 76 HIS A CA 1
ATOM 560 C C . HIS A 1 76 ? 3.975 0.125 12.766 1 94.19 76 HIS A C 1
ATOM 562 O O . HIS A 1 76 ? 5.02 -0.475 13.031 1 94.19 76 HIS A O 1
ATOM 568 N N . PRO A 1 77 ? 3.033 -0.466 12.172 1 86.38 77 PRO A N 1
ATOM 569 C CA . PRO A 1 77 ? 3.092 -1.914 11.961 1 86.38 77 PRO A CA 1
ATOM 570 C C . PRO A 1 77 ? 4.316 -2.342 11.156 1 86.38 77 PRO A C 1
ATOM 572 O O . PRO A 1 77 ? 4.832 -3.443 11.352 1 86.38 77 PRO A O 1
ATOM 575 N N . GLU A 1 78 ? 4.859 -1.529 10.281 1 82.62 78 GLU A N 1
ATOM 576 C CA . GLU A 1 78 ? 5.973 -1.889 9.414 1 82.62 78 GLU A CA 1
ATOM 577 C C . GLU A 1 78 ? 7.098 -0.86 9.5 1 82.62 78 GLU A 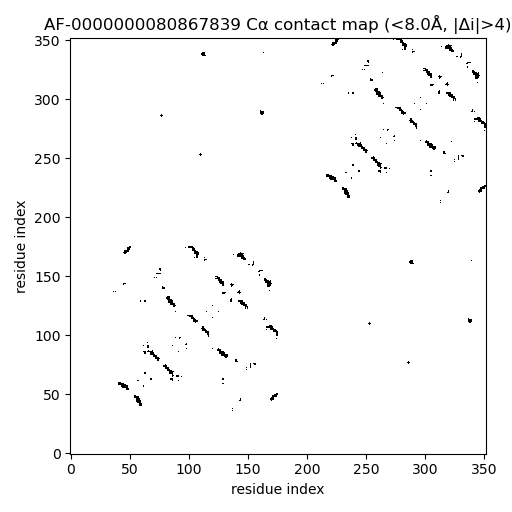C 1
ATOM 579 O O . GLU A 1 78 ? 7.934 -0.769 8.594 1 82.62 78 GLU A O 1
ATOM 584 N N . GLY A 1 79 ? 6.98 -0.132 10.445 1 89.12 79 GLY A N 1
ATOM 585 C CA . GLY A 1 79 ? 7.93 0.969 10.5 1 89.12 79 GLY A CA 1
ATOM 586 C C . GLY A 1 79 ? 8.414 1.27 11.906 1 89.12 79 GLY A C 1
ATOM 587 O O . GLY A 1 79 ? 8.695 0.353 12.68 1 89.12 79 GLY A O 1
ATOM 588 N N . PRO A 1 80 ? 8.633 2.518 12.062 1 93.44 80 PRO A N 1
ATOM 589 C CA . PRO A 1 80 ? 9.234 2.896 13.344 1 93.44 80 PRO A CA 1
ATOM 590 C C . PRO A 1 80 ? 8.219 2.893 14.492 1 93.44 80 PRO A C 1
ATOM 592 O O . PRO A 1 80 ? 7.008 2.859 14.25 1 93.44 80 PRO A O 1
ATOM 595 N N . GLU A 1 81 ? 8.766 2.852 15.68 1 96.56 81 GLU A N 1
ATOM 596 C CA . GLU A 1 81 ? 8.031 3.086 16.922 1 96.56 81 GLU A CA 1
ATOM 597 C C . GLU A 1 81 ? 8.484 4.379 17.594 1 96.56 81 GLU A C 1
ATOM 599 O O . GLU A 1 81 ? 9.664 4.742 17.531 1 96.56 81 GLU A O 1
ATOM 604 N N . GLY A 1 82 ? 7.555 5.031 18.141 1 97.94 82 GLY A N 1
ATOM 605 C CA . GLY A 1 82 ? 7.898 6.25 18.844 1 97.94 82 GLY A CA 1
ATOM 606 C C . GLY A 1 82 ? 6.742 7.227 18.953 1 97.94 82 GLY A C 1
ATOM 607 O O . GLY A 1 82 ? 5.578 6.828 18.891 1 97.94 82 GLY A O 1
ATOM 608 N N . ARG A 1 83 ? 7.121 8.406 19.25 1 98.69 83 ARG A N 1
ATOM 609 C CA . ARG A 1 83 ? 6.133 9.477 19.328 1 98.69 83 ARG A CA 1
ATOM 610 C C . ARG A 1 83 ? 5.938 10.141 17.969 1 98.69 83 ARG A C 1
ATOM 612 O O . ARG A 1 83 ? 6.785 10.914 17.531 1 98.69 83 ARG A O 1
ATOM 619 N N . PHE A 1 84 ? 4.836 9.797 17.375 1 98.69 84 PHE A N 1
ATOM 620 C CA . PHE A 1 84 ? 4.465 10.453 16.125 1 98.69 84 PHE A CA 1
ATOM 621 C C . PHE A 1 84 ? 3.779 11.789 16.391 1 98.69 84 PHE A C 1
ATOM 623 O O . PHE A 1 84 ? 2.926 11.883 17.281 1 98.69 84 PHE A O 1
ATOM 630 N N . SER A 1 85 ? 4.211 12.773 15.617 1 98.81 85 SER A N 1
ATOM 631 C CA . SER A 1 85 ? 3.582 14.094 15.727 1 98.81 85 SER A CA 1
ATOM 632 C C . SER A 1 85 ? 3.156 14.609 14.359 1 98.81 85 SER A C 1
ATOM 634 O O . SER A 1 85 ? 3.795 14.312 13.344 1 98.81 85 SER A O 1
ATOM 636 N N . GLY A 1 86 ? 2.105 15.375 14.352 1 98.75 86 GLY A N 1
ATOM 637 C CA . GLY A 1 86 ? 1.58 15.969 13.133 1 98.75 86 GLY A CA 1
ATOM 638 C C . GLY A 1 86 ? 0.245 16.656 13.336 1 98.75 86 GLY A C 1
ATOM 639 O O . GLY A 1 86 ? -0.087 17.062 14.453 1 98.75 86 GLY A O 1
ATOM 640 N N . VAL A 1 87 ? -0.388 16.922 12.227 1 98.88 87 VAL A N 1
ATOM 641 C CA . VAL A 1 87 ? -1.69 17.578 12.297 1 98.88 87 VAL A CA 1
ATOM 642 C C . VAL A 1 87 ? -2.785 16.594 11.883 1 98.88 87 VAL A C 1
ATOM 644 O O . VAL A 1 87 ? -2.539 15.688 11.094 1 98.88 87 VAL A O 1
ATOM 647 N N . TRP A 1 88 ? -3.967 16.75 12.484 1 98.69 88 TRP A N 1
ATOM 648 C CA . TRP A 1 88 ? -5.082 15.914 12.039 1 98.69 88 TRP A CA 1
ATOM 649 C C . TRP A 1 88 ? -5.438 16.219 10.586 1 98.69 88 TRP A C 1
ATOM 651 O O . TRP A 1 88 ? -5.457 17.391 10.18 1 98.69 88 TRP A O 1
ATOM 661 N N . LEU A 1 89 ? -5.734 15.195 9.797 1 98.56 89 LEU A N 1
ATOM 662 C CA . LEU A 1 89 ? -6.031 15.352 8.383 1 98.56 89 LEU A CA 1
ATOM 663 C C . LEU A 1 89 ? -7.168 16.344 8.172 1 98.56 89 LEU A C 1
ATOM 665 O O . LEU A 1 89 ? -7.066 17.234 7.332 1 98.56 89 LEU A O 1
ATOM 669 N N . ASN A 1 90 ? -8.203 16.219 8.945 1 98.12 90 ASN A N 1
ATOM 670 C CA . ASN A 1 90 ? -9.359 17.078 8.742 1 98.12 90 ASN A CA 1
ATOM 671 C C . ASN A 1 90 ? -9.039 18.531 9.055 1 98.12 90 ASN A C 1
ATOM 673 O O . ASN A 1 90 ? -9.57 19.438 8.422 1 98.12 90 ASN A O 1
ATOM 677 N N . ALA A 1 91 ? -8.172 18.766 10.008 1 98.25 91 ALA A N 1
ATOM 678 C CA . ALA A 1 91 ? -7.734 20.141 10.273 1 98.25 91 ALA A CA 1
ATOM 679 C C . ALA A 1 91 ? -6.969 20.703 9.078 1 98.25 91 ALA A C 1
ATOM 681 O O . ALA A 1 91 ? -7.195 21.844 8.68 1 98.25 91 ALA A O 1
ATOM 682 N N . PHE A 1 92 ? -6.105 19.906 8.523 1 98.5 92 PHE A N 1
ATOM 683 C CA . PHE A 1 92 ? -5.344 20.312 7.352 1 98.5 92 PHE A CA 1
ATOM 684 C C . PHE A 1 92 ? -6.27 20.609 6.18 1 98.5 92 PHE A C 1
ATOM 686 O O . PHE A 1 92 ? -6.117 21.641 5.508 1 98.5 92 PHE A O 1
ATOM 693 N N . LEU A 1 93 ? -7.215 19.719 5.969 1 97.75 93 LEU A N 1
ATOM 694 C CA . LEU A 1 93 ? -8.148 19.891 4.859 1 97.75 93 LEU A CA 1
ATOM 695 C C . LEU A 1 93 ? -9.008 21.125 5.066 1 97.75 93 LEU A C 1
ATOM 697 O O . LEU A 1 93 ? -9.227 21.906 4.129 1 97.75 93 LEU A O 1
ATOM 701 N N . THR A 1 94 ? -9.469 21.359 6.305 1 97.62 94 THR A N 1
ATOM 702 C CA . THR A 1 94 ? -10.281 22.516 6.621 1 97.62 94 THR A CA 1
ATOM 703 C C . THR A 1 94 ? -9.492 23.812 6.387 1 97.62 94 THR A C 1
ATOM 705 O O . THR A 1 94 ? -10 24.75 5.777 1 97.62 94 THR A O 1
ATOM 708 N N . ALA A 1 95 ? -8.273 23.828 6.781 1 97.5 95 ALA A N 1
ATOM 709 C CA . ALA A 1 95 ? -7.418 25 6.621 1 97.5 95 ALA A CA 1
ATOM 710 C C . ALA A 1 95 ? -7.223 25.328 5.148 1 97.5 95 ALA A C 1
ATOM 712 O O . ALA A 1 95 ? -6.848 26.453 4.805 1 97.5 95 ALA A O 1
ATOM 713 N N . ASN A 1 96 ? -7.414 24.391 4.336 1 96.69 96 ASN A N 1
ATOM 714 C CA . ASN A 1 96 ? -7.211 24.609 2.904 1 96.69 96 ASN A CA 1
ATOM 715 C C . ASN A 1 96 ? -8.531 24.609 2.146 1 96.69 96 ASN A C 1
ATOM 717 O O . ASN A 1 96 ? -8.555 24.453 0.924 1 96.69 96 ASN A O 1
ATOM 721 N N . GLY A 1 97 ? -9.609 24.672 2.836 1 95.69 97 GLY A N 1
ATOM 722 C CA . GLY A 1 97 ? -10.922 24.828 2.234 1 95.69 97 GLY A CA 1
ATOM 723 C C . GLY A 1 97 ? -11.484 23.547 1.661 1 95.69 97 GLY A C 1
ATOM 724 O O . GLY A 1 97 ? -12.281 23.578 0.721 1 95.69 97 GLY A O 1
ATOM 725 N N . LEU A 1 98 ? -11.109 22.438 2.232 1 96.69 98 LEU A N 1
ATOM 726 C CA . LEU A 1 98 ? -11.484 21.141 1.667 1 96.69 98 LEU A CA 1
ATOM 727 C C . LEU A 1 98 ? -12.266 20.312 2.684 1 96.69 98 LEU A C 1
ATOM 729 O O . LEU A 1 98 ? -12.219 19.078 2.652 1 96.69 98 LEU A O 1
ATOM 733 N N . GLU A 1 99 ? -12.922 20.953 3.611 1 96.19 99 GLU A N 1
ATOM 734 C CA . GLU A 1 99 ? -13.648 20.266 4.672 1 96.19 99 GLU A CA 1
ATOM 735 C C . GLU A 1 99 ? -14.781 19.422 4.102 1 96.19 99 GLU A C 1
ATOM 737 O O . GLU A 1 99 ? -15.117 18.359 4.652 1 96.19 99 GLU A O 1
ATOM 742 N N . ASP A 1 100 ? -15.289 19.781 2.902 1 95.62 100 ASP A N 1
ATOM 743 C CA . ASP A 1 100 ? -16.469 19.109 2.355 1 95.62 100 ASP A CA 1
ATOM 744 C C . ASP A 1 100 ? -16.078 18.219 1.171 1 95.62 100 ASP A C 1
ATOM 746 O O . ASP A 1 100 ? -16.953 17.719 0.462 1 95.62 100 ASP A O 1
ATOM 750 N N . ALA A 1 101 ? -14.789 18.109 0.998 1 96 101 ALA A N 1
ATOM 751 C CA . ALA A 1 101 ? -14.375 17.25 -0.11 1 96 101 ALA A CA 1
ATOM 752 C C . ALA A 1 101 ? -14.984 15.859 0.022 1 96 101 ALA A C 1
ATOM 754 O O . ALA A 1 101 ? -14.867 15.227 1.071 1 96 101 ALA A O 1
ATOM 755 N N . ARG A 1 102 ? -15.641 15.383 -1.026 1 94.06 102 ARG A N 1
ATOM 756 C CA . ARG A 1 102 ? -16.344 14.102 -0.992 1 94.06 102 ARG A CA 1
ATOM 757 C C . ARG A 1 102 ? -15.359 12.938 -1.008 1 94.06 102 ARG A C 1
ATOM 759 O O . ARG A 1 102 ? -15.656 11.867 -0.476 1 94.06 102 ARG A O 1
ATOM 766 N N . ARG A 1 103 ? -14.289 13.188 -1.722 1 95.38 103 ARG A N 1
ATOM 767 C CA . ARG A 1 103 ? -13.234 12.18 -1.828 1 95.38 103 ARG A CA 1
ATOM 768 C C . ARG A 1 103 ? -11.859 12.836 -1.794 1 95.38 103 ARG A C 1
ATOM 770 O O . ARG A 1 103 ? -11.625 13.836 -2.475 1 95.38 103 ARG A O 1
ATOM 777 N N . VAL A 1 104 ? -11.062 12.305 -0.989 1 96.94 104 VAL A N 1
ATOM 778 C CA . VAL A 1 104 ? -9.68 12.75 -0.896 1 96.94 104 VAL A CA 1
ATOM 779 C C . VAL A 1 104 ? -8.742 11.602 -1.244 1 96.94 104 VAL A C 1
ATOM 781 O O . VAL A 1 104 ? -8.734 10.57 -0.564 1 96.94 104 VAL A O 1
ATOM 784 N N . ARG A 1 105 ? -8.008 11.758 -2.297 1 95.56 105 ARG A N 1
ATOM 785 C CA . ARG A 1 105 ? -7.074 10.742 -2.768 1 95.56 105 ARG A CA 1
ATOM 786 C C . ARG A 1 105 ? -5.66 11.031 -2.281 1 95.56 105 ARG A C 1
ATOM 788 O O . ARG A 1 105 ? -5.219 12.18 -2.281 1 95.56 105 ARG A O 1
ATOM 795 N N . PHE A 1 106 ? -4.949 10 -1.896 1 96.94 106 PHE A N 1
ATOM 796 C CA . PHE A 1 106 ? -3.574 10.055 -1.411 1 96.94 106 PHE A CA 1
ATOM 797 C C . PHE A 1 106 ? -2.645 9.273 -2.332 1 96.94 106 PHE A C 1
ATOM 799 O O . PHE A 1 106 ? -2.979 8.172 -2.773 1 96.94 106 PHE A O 1
ATOM 806 N N . ILE A 1 107 ? -1.486 9.836 -2.627 1 94.31 107 ILE A N 1
ATOM 807 C CA . ILE A 1 107 ? -0.535 9.211 -3.537 1 94.31 107 ILE A CA 1
ATOM 808 C C . ILE A 1 107 ? 0.853 9.188 -2.898 1 94.31 107 ILE A C 1
ATOM 810 O O . ILE A 1 107 ? 1.349 10.219 -2.441 1 94.31 107 ILE A O 1
ATOM 814 N N . ALA A 1 108 ? 1.446 8.008 -2.842 1 95.56 108 ALA A N 1
ATOM 815 C CA . ALA A 1 108 ? 2.773 7.832 -2.26 1 95.56 108 ALA A CA 1
ATOM 816 C C . ALA A 1 108 ? 3.861 7.973 -3.318 1 95.56 108 ALA A C 1
ATOM 818 O O . ALA A 1 108 ? 3.566 8.07 -4.512 1 95.56 108 ALA A O 1
ATOM 819 N N . ASP A 1 109 ? 5.078 7.918 -2.834 1 93.06 109 ASP A N 1
ATOM 820 C CA . ASP A 1 109 ? 6.242 8.109 -3.693 1 93.06 109 ASP A CA 1
ATOM 821 C C . ASP A 1 109 ? 6.34 7.004 -4.742 1 93.06 109 ASP A C 1
ATOM 823 O O . ASP A 1 109 ? 6.754 7.25 -5.875 1 93.06 109 ASP A O 1
ATOM 827 N N . ASP A 1 110 ? 5.906 5.793 -4.348 1 88.56 110 ASP A N 1
ATOM 828 C CA . ASP A 1 110 ? 6.02 4.664 -5.266 1 88.56 110 ASP A CA 1
ATOM 829 C C . ASP A 1 110 ? 4.805 4.582 -6.188 1 88.56 110 ASP A C 1
ATOM 831 O O . ASP A 1 110 ? 4.645 3.607 -6.926 1 88.56 110 ASP A O 1
ATOM 835 N N . GLY A 1 111 ? 3.902 5.555 -6.055 1 88.31 111 GLY A N 1
ATOM 836 C CA . GLY A 1 111 ? 2.738 5.602 -6.926 1 88.31 111 GLY A CA 1
ATOM 837 C C . GLY A 1 111 ? 1.521 4.922 -6.332 1 88.31 111 GLY A C 1
ATOM 838 O O . GLY A 1 111 ? 0.429 4.984 -6.898 1 88.31 111 GLY A O 1
ATOM 839 N N . TYR A 1 112 ? 1.652 4.25 -5.164 1 92.88 112 TYR A N 1
ATOM 840 C CA . TYR A 1 112 ? 0.488 3.693 -4.484 1 92.88 112 TYR A CA 1
ATOM 841 C C . TYR A 1 112 ? -0.554 4.773 -4.215 1 92.88 112 TYR A C 1
ATOM 843 O O . TYR A 1 112 ? -0.211 5.891 -3.824 1 92.88 112 TYR A O 1
ATOM 851 N N . THR A 1 113 ? -1.835 4.391 -4.422 1 92 113 THR A N 1
ATOM 852 C CA . THR A 1 113 ? -2.904 5.355 -4.199 1 92 113 THR A CA 1
ATOM 853 C C . THR A 1 113 ? -4.035 4.738 -3.387 1 92 113 THR A C 1
ATOM 855 O O . THR A 1 113 ? -4.355 3.559 -3.553 1 92 113 THR A O 1
ATOM 858 N N . THR A 1 114 ? -4.555 5.512 -2.512 1 93.88 114 THR A N 1
ATOM 859 C CA . THR A 1 114 ? -5.789 5.211 -1.795 1 93.88 114 THR A CA 1
ATOM 860 C C . THR A 1 114 ? -6.629 6.473 -1.607 1 93.88 114 THR A C 1
ATOM 862 O O . THR A 1 114 ? -6.23 7.559 -2.033 1 93.88 114 THR A O 1
ATOM 865 N N . PHE A 1 115 ? -7.895 6.324 -1.14 1 94.69 115 PHE A N 1
ATOM 866 C CA . PHE A 1 115 ? -8.711 7.508 -0.902 1 94.69 115 PHE A CA 1
ATOM 867 C C . PHE A 1 115 ? -9.625 7.301 0.304 1 94.69 115 PHE A C 1
ATOM 869 O O . PHE A 1 115 ? -9.781 6.176 0.783 1 94.69 115 PHE A O 1
ATOM 876 N N . LEU A 1 116 ? -10.047 8.359 0.798 1 96.25 116 LEU A N 1
ATOM 877 C CA . LEU A 1 116 ? -11.055 8.414 1.85 1 96.25 116 LEU A CA 1
ATOM 878 C C . LEU A 1 116 ? -12.281 9.195 1.389 1 96.25 116 LEU A C 1
ATOM 880 O O . LEU A 1 116 ? -12.148 10.25 0.755 1 96.25 116 LEU A O 1
ATOM 884 N N . THR A 1 117 ? -13.438 8.625 1.732 1 95.25 117 THR A N 1
ATOM 885 C CA . THR A 1 117 ? -14.664 9.391 1.581 1 95.25 117 THR A CA 1
ATOM 886 C C . THR A 1 117 ? -14.875 10.32 2.777 1 95.25 117 THR A C 1
ATOM 888 O O . THR A 1 117 ? -14.188 10.188 3.795 1 95.25 117 THR A O 1
ATOM 891 N N . LEU A 1 118 ? -15.797 11.195 2.588 1 96.56 118 LEU A N 1
ATOM 892 C CA . LEU A 1 118 ? -16.125 12.086 3.693 1 96.56 118 LEU A CA 1
ATOM 893 C C . LEU A 1 118 ? -16.594 11.297 4.91 1 96.56 118 LEU A C 1
ATOM 895 O O . LEU A 1 118 ? -16.188 11.586 6.039 1 96.56 118 LEU A O 1
ATOM 899 N N . ALA A 1 119 ? -17.422 10.289 4.723 1 97.06 119 ALA A N 1
ATOM 900 C CA . ALA A 1 119 ? -17.922 9.461 5.812 1 97.06 119 ALA A CA 1
ATOM 901 C C . ALA A 1 119 ? -16.781 8.773 6.551 1 97.06 119 ALA A C 1
ATOM 903 O O . ALA A 1 119 ? -16.766 8.727 7.785 1 97.06 119 ALA A O 1
ATOM 904 N N . GLN A 1 120 ? -15.836 8.32 5.801 1 95.81 120 GLN A N 1
ATOM 905 C CA . GLN A 1 120 ? -14.695 7.625 6.398 1 95.81 120 GLN A CA 1
ATOM 906 C C . GLN A 1 120 ? -13.836 8.586 7.211 1 95.81 120 GLN A C 1
ATOM 908 O O . GLN A 1 120 ? -13.328 8.227 8.273 1 95.81 120 GLN A O 1
ATOM 913 N N . ARG A 1 121 ? -13.664 9.773 6.723 1 96.94 121 ARG A N 1
ATOM 914 C CA . ARG A 1 121 ? -12.875 10.781 7.426 1 96.94 121 ARG A CA 1
ATOM 915 C C . ARG A 1 121 ? -13.547 11.18 8.734 1 96.94 121 ARG A C 1
ATOM 917 O O . ARG A 1 121 ? -12.875 11.625 9.672 1 96.94 121 ARG A O 1
ATOM 924 N N . GLN A 1 122 ? -14.828 10.992 8.781 1 96.69 122 GLN A N 1
ATOM 925 C CA . GLN A 1 122 ? -15.57 11.383 9.977 1 96.69 122 GLN A CA 1
ATOM 926 C C . GLN A 1 122 ? -15.633 10.234 10.984 1 96.69 122 GLN A C 1
ATOM 928 O O . GLN A 1 122 ? -15.945 10.453 12.156 1 96.69 122 GLN A O 1
ATOM 933 N N . GLU A 1 123 ? -15.273 9.086 10.516 1 96.19 123 GLU A N 1
ATOM 934 C CA . GLU A 1 123 ? -15.375 7.895 11.352 1 96.19 123 GLU A CA 1
ATOM 935 C C . GLU A 1 123 ? -14.172 7.762 12.281 1 96.19 123 GLU A C 1
ATOM 937 O O . GLU A 1 123 ? -14.289 7.215 13.383 1 96.19 123 GLU A O 1
ATOM 942 N N . LYS A 1 124 ? -13.047 8.219 11.836 1 96.62 124 LYS A N 1
ATOM 943 C CA . LYS A 1 124 ? -11.797 8.055 12.578 1 96.62 124 LYS A CA 1
ATOM 944 C C . LYS A 1 124 ? -10.93 9.312 12.484 1 96.62 124 LYS A C 1
ATOM 946 O O . LYS A 1 124 ? -11.141 10.148 11.602 1 96.62 124 LYS A O 1
ATOM 951 N N . ALA A 1 125 ? -10.031 9.328 13.43 1 97.31 125 ALA A N 1
ATOM 952 C CA . ALA A 1 125 ? -9.047 10.398 13.367 1 97.31 125 ALA A CA 1
ATOM 953 C C . ALA A 1 125 ? -7.805 9.953 12.602 1 97.31 125 ALA A C 1
ATOM 955 O O . ALA A 1 125 ? -7.18 8.945 12.938 1 97.31 125 ALA A O 1
ATOM 956 N N . TYR A 1 126 ? -7.473 10.688 11.57 1 98.56 126 TYR A N 1
ATOM 957 C CA . TYR A 1 126 ? -6.285 10.445 10.758 1 98.56 126 TYR A CA 1
ATOM 958 C C . TYR A 1 126 ? -5.203 11.477 11.039 1 98.56 126 TYR A C 1
ATOM 960 O O . TYR A 1 126 ? -5.461 12.688 10.984 1 98.56 126 TYR A O 1
ATOM 968 N N . LEU A 1 127 ? -4.062 10.984 11.375 1 98.81 127 LEU A N 1
ATOM 969 C CA . LEU A 1 127 ? -2.941 11.875 11.648 1 98.81 127 LEU A CA 1
ATOM 970 C C . LEU A 1 127 ? -2.029 11.992 10.43 1 98.81 127 LEU A C 1
ATOM 972 O O . LEU A 1 127 ? -1.512 10.984 9.938 1 98.81 127 LEU A O 1
ATOM 976 N N . LEU A 1 128 ? -1.971 13.164 9.891 1 98.81 128 LEU A N 1
ATOM 977 C CA . LEU A 1 128 ? -0.898 13.477 8.953 1 98.81 128 LEU A CA 1
ATOM 978 C C . LEU A 1 128 ? 0.42 13.695 9.688 1 98.81 128 LEU A C 1
ATOM 980 O O . LEU A 1 128 ? 0.697 14.805 10.156 1 98.81 128 LEU A O 1
ATOM 984 N N . ALA A 1 129 ? 1.21 12.688 9.781 1 98.81 129 ALA A N 1
ATOM 985 C CA . ALA A 1 129 ? 2.406 12.68 10.617 1 98.81 129 ALA A CA 1
ATOM 986 C C . ALA A 1 129 ? 3.58 13.344 9.906 1 98.81 129 ALA A C 1
ATOM 988 O O . ALA A 1 129 ? 3.879 13.023 8.75 1 98.81 129 ALA A O 1
ATOM 989 N N . THR A 1 130 ? 4.25 14.18 10.672 1 98.56 130 THR A N 1
ATOM 990 C CA . THR A 1 130 ? 5.344 14.961 10.109 1 98.56 130 THR A CA 1
ATOM 991 C C . THR A 1 130 ? 6.637 14.727 10.883 1 98.56 130 THR A C 1
ATOM 993 O O . THR A 1 130 ? 7.73 14.961 10.367 1 98.56 130 THR A O 1
ATOM 996 N N . ARG A 1 131 ? 6.527 14.242 12.109 1 98.44 131 ARG A N 1
ATOM 997 C CA . ARG A 1 131 ? 7.691 14.078 12.977 1 98.44 131 ARG A CA 1
ATOM 998 C C . ARG A 1 131 ? 7.633 12.758 13.734 1 98.44 131 ARG A C 1
ATOM 1000 O O . ARG A 1 131 ? 6.547 12.234 13.992 1 98.44 131 ARG A O 1
ATOM 1007 N N . LEU A 1 132 ? 8.82 12.312 14.07 1 98.5 132 LEU A N 1
ATOM 1008 C CA . LEU A 1 132 ? 9.047 11.164 14.938 1 98.5 132 LEU A CA 1
ATOM 1009 C C . LEU A 1 132 ? 10.078 11.484 16.016 1 98.5 132 LEU A C 1
ATOM 1011 O O . LEU A 1 132 ? 11.203 11.883 15.695 1 98.5 132 LEU A O 1
ATOM 1015 N N . ASP A 1 133 ? 9.562 11.43 17.234 1 98.5 133 ASP A N 1
ATOM 1016 C CA . ASP A 1 133 ? 10.398 11.758 18.391 1 98.5 133 ASP A CA 1
ATOM 1017 C C . ASP A 1 133 ? 11.008 13.148 18.25 1 98.5 133 ASP A C 1
ATOM 1019 O O . ASP A 1 133 ? 12.195 13.344 18.5 1 98.5 133 ASP A O 1
ATOM 1023 N N . GLY A 1 134 ? 10.195 13.961 17.703 1 97.88 134 GLY A N 1
ATOM 1024 C CA . GLY A 1 134 ? 10.531 15.375 17.688 1 97.88 134 GLY A CA 1
ATOM 1025 C C . GLY A 1 134 ? 11.273 15.805 16.438 1 97.88 134 GLY A C 1
ATOM 1026 O O . GLY A 1 134 ? 11.461 17 16.203 1 97.88 134 GLY A O 1
ATOM 1027 N N . GLU A 1 135 ? 11.688 14.883 15.656 1 97.56 135 GLU A N 1
ATOM 1028 C CA . GLU A 1 135 ? 12.438 15.188 14.438 1 97.56 135 GLU A CA 1
ATOM 1029 C C . GLU A 1 135 ? 11.602 14.883 13.195 1 97.56 135 GLU A C 1
ATOM 1031 O O . GLU A 1 135 ? 10.766 13.977 13.203 1 97.56 135 GLU A O 1
ATOM 1036 N N . PRO A 1 136 ? 11.867 15.664 12.109 1 97.81 136 PRO A N 1
ATOM 1037 C CA . PRO A 1 136 ? 11.203 15.289 10.867 1 97.81 136 PRO A CA 1
ATOM 1038 C C . PRO A 1 136 ? 11.414 13.82 10.5 1 97.81 136 PRO A C 1
ATOM 1040 O O . PRO A 1 136 ? 12.5 13.281 10.703 1 97.81 136 PRO A O 1
ATOM 1043 N N . ILE A 1 137 ? 10.336 13.203 9.977 1 97.69 137 ILE A N 1
ATOM 1044 C CA . ILE A 1 137 ? 10.438 11.789 9.617 1 97.69 137 ILE A CA 1
ATOM 1045 C C . ILE A 1 137 ? 11.312 11.641 8.375 1 97.69 137 ILE A C 1
ATOM 1047 O O . ILE A 1 137 ? 11.023 12.219 7.328 1 97.69 137 ILE A O 1
ATOM 1051 N N . GLY A 1 138 ? 12.344 10.82 8.477 1 95.5 138 GLY A N 1
ATOM 1052 C CA . GLY A 1 138 ? 13.25 10.594 7.355 1 95.5 138 GLY A CA 1
ATOM 1053 C C . GLY A 1 138 ? 12.688 9.633 6.324 1 95.5 138 GLY A C 1
ATOM 1054 O O . GLY A 1 138 ? 11.812 8.82 6.637 1 95.5 138 GLY A O 1
ATOM 1055 N N . VAL A 1 139 ? 13.141 9.719 5.098 1 93.69 139 VAL A N 1
ATOM 1056 C CA . VAL A 1 139 ? 12.727 8.844 4.012 1 93.69 139 VAL A CA 1
ATOM 1057 C C . VAL A 1 139 ? 13.008 7.391 4.383 1 93.69 139 VAL A C 1
ATOM 1059 O O . VAL A 1 139 ? 12.242 6.492 4.031 1 93.69 139 VAL A O 1
ATOM 1062 N N . ASP A 1 140 ? 14.062 7.156 5.109 1 91.81 140 ASP A N 1
ATOM 1063 C CA . ASP A 1 140 ? 14.453 5.812 5.516 1 91.81 140 ASP A CA 1
ATOM 1064 C C . ASP A 1 140 ? 13.508 5.262 6.582 1 91.81 140 ASP A C 1
ATOM 1066 O O . ASP A 1 140 ? 13.539 4.066 6.887 1 91.81 140 ASP A O 1
ATOM 1070 N N . ARG A 1 141 ? 12.719 6.125 7.09 1 95.31 141 ARG A N 1
ATOM 1071 C CA . ARG A 1 141 ? 11.734 5.73 8.094 1 95.31 141 ARG A CA 1
ATOM 1072 C C . ARG A 1 141 ? 10.312 5.887 7.566 1 95.31 141 ARG A C 1
ATOM 1074 O O . ARG A 1 141 ? 9.406 6.25 8.312 1 95.31 141 ARG A O 1
ATOM 1081 N N . LEU A 1 142 ? 10.164 5.824 6.34 1 95.31 142 LEU A N 1
ATOM 1082 C CA . LEU A 1 142 ? 8.875 5.812 5.66 1 95.31 142 LEU A CA 1
ATOM 1083 C C . LEU A 1 142 ? 8.32 7.23 5.527 1 95.31 142 LEU A C 1
ATOM 1085 O O . LEU A 1 142 ? 7.125 7.414 5.301 1 95.31 142 LEU A O 1
ATOM 1089 N N . GLY A 1 143 ? 9.148 8.195 5.715 1 96.19 143 GLY A N 1
ATOM 1090 C CA . GLY A 1 143 ? 8.766 9.586 5.57 1 96.19 143 GLY A CA 1
ATOM 1091 C C . GLY A 1 143 ? 8.844 10.078 4.137 1 96.19 143 GLY A C 1
ATOM 1092 O O . GLY A 1 143 ? 8.953 9.281 3.205 1 96.19 143 GLY A O 1
ATOM 1093 N N . PRO A 1 144 ? 8.641 11.469 3.953 1 97.31 144 PRO A N 1
ATOM 1094 C CA . PRO A 1 144 ? 8.617 12.523 4.965 1 97.31 144 PRO A CA 1
ATOM 1095 C C . PRO A 1 144 ? 7.234 12.703 5.598 1 97.31 144 PRO A C 1
ATOM 1097 O O . PRO A 1 144 ? 7.105 13.375 6.625 1 97.31 144 PRO A O 1
ATOM 1100 N N . LEU A 1 145 ? 6.211 12.203 4.922 1 98.44 145 LEU A N 1
ATOM 1101 C CA . LEU A 1 145 ? 4.852 12.305 5.445 1 98.44 145 LEU A CA 1
ATOM 1102 C C . LEU A 1 145 ? 4.176 10.938 5.473 1 98.44 145 LEU A C 1
ATOM 1104 O O . LEU A 1 145 ? 4.328 10.141 4.543 1 98.44 145 LEU A O 1
ATOM 1108 N N . MET A 1 146 ? 3.412 10.758 6.535 1 98.38 146 MET A N 1
ATOM 1109 C CA . MET A 1 146 ? 2.576 9.562 6.641 1 98.38 146 MET A CA 1
ATOM 1110 C C . MET A 1 146 ? 1.148 9.938 7.031 1 98.38 146 MET A C 1
ATOM 1112 O O . MET A 1 146 ? 0.928 10.914 7.742 1 98.38 146 MET A O 1
ATOM 1116 N N . LEU A 1 147 ? 0.248 9.234 6.5 1 98.56 147 LEU A N 1
ATOM 1117 C CA . LEU A 1 147 ? -1.092 9.195 7.074 1 98.56 147 LEU A CA 1
ATOM 1118 C C . LEU A 1 147 ? -1.277 7.949 7.934 1 98.56 147 LEU A C 1
ATOM 1120 O O . LEU A 1 147 ? -1.164 6.828 7.434 1 98.56 147 LEU A O 1
ATOM 1124 N N . VAL A 1 148 ? -1.501 8.156 9.219 1 98.25 148 VAL A N 1
ATOM 1125 C CA . VAL A 1 148 ? -1.622 7.031 10.141 1 98.25 148 VAL A CA 1
ATOM 1126 C C . VAL A 1 148 ? -2.951 7.113 10.883 1 98.25 148 VAL A C 1
ATOM 1128 O O . VAL A 1 148 ? -3.551 8.188 10.984 1 98.25 148 VAL A O 1
ATOM 1131 N N . VAL A 1 149 ? -3.402 5.996 11.367 1 98 149 VAL A N 1
ATOM 1132 C CA . VAL A 1 149 ? -4.645 5.883 12.125 1 98 149 VAL A CA 1
ATOM 1133 C C . VAL A 1 149 ? -4.348 5.328 13.516 1 98 149 VAL A C 1
ATOM 1135 O O . VAL A 1 149 ? -4.531 4.133 13.766 1 98 149 VAL A O 1
ATOM 1138 N N . PRO A 1 150 ? -4.035 6.219 14.414 1 97.69 150 PRO A N 1
ATOM 1139 C CA 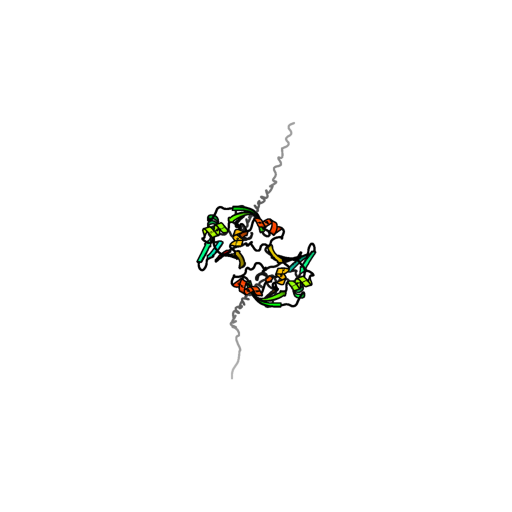. PRO A 1 150 ? -3.543 5.793 15.727 1 97.69 150 PRO A CA 1
ATOM 1140 C C . PRO A 1 150 ? -4.48 4.805 16.422 1 97.69 150 PRO A C 1
ATOM 1142 O O . PRO A 1 150 ? -4.02 3.836 17.016 1 97.69 150 PRO A O 1
ATOM 1145 N N . GLU A 1 151 ? -5.738 4.945 16.281 1 96.19 151 GLU A N 1
ATOM 1146 C CA . GLU A 1 151 ? -6.688 4.105 17 1 96.19 151 GLU A CA 1
ATOM 1147 C C . GLU A 1 151 ? -6.703 2.686 16.438 1 96.19 151 GLU A C 1
ATOM 1149 O O . GLU A 1 151 ? -7.223 1.766 17.062 1 96.19 151 GLU A O 1
ATOM 1154 N N . ASP A 1 152 ? -6.16 2.535 15.25 1 95.44 152 ASP A N 1
ATOM 1155 C CA . ASP A 1 152 ? -6.16 1.222 14.617 1 95.44 152 ASP A CA 1
ATOM 1156 C C . ASP A 1 152 ? -4.816 0.52 14.812 1 95.44 152 ASP A C 1
ATOM 1158 O O . ASP A 1 152 ? -4.641 -0.624 14.383 1 95.44 152 ASP A O 1
ATOM 1162 N N . ALA A 1 153 ? -3.846 1.158 15.453 1 94.19 153 ALA A N 1
ATOM 1163 C CA . ALA A 1 153 ? -2.463 0.691 15.477 1 94.19 153 ALA A CA 1
ATOM 1164 C C . ALA A 1 153 ? -2.371 -0.726 16.031 1 94.19 153 ALA A C 1
ATOM 1166 O O . ALA A 1 153 ? -1.745 -1.6 15.43 1 94.19 153 ALA A O 1
ATOM 1167 N N . GLU A 1 154 ? -3.068 -0.992 17.125 1 92.94 154 GLU A N 1
ATOM 1168 C CA . GLU A 1 154 ? -3.004 -2.303 17.766 1 92.94 154 GLU A CA 1
ATOM 1169 C C . GLU A 1 154 ? -3.67 -3.369 16.906 1 92.94 154 GLU A C 1
ATOM 1171 O O . GLU A 1 154 ? -3.121 -4.457 16.719 1 92.94 154 GLU A O 1
ATOM 1176 N N . ALA A 1 155 ? -4.828 -3.062 16.391 1 93.19 155 ALA A N 1
ATOM 1177 C CA . ALA A 1 155 ? -5.582 -4.012 15.57 1 93.19 155 ALA A CA 1
ATOM 1178 C C . ALA A 1 155 ? -4.828 -4.359 14.289 1 93.19 155 ALA A C 1
ATOM 1180 O O . ALA A 1 155 ? -4.867 -5.5 13.828 1 93.19 155 ALA A O 1
ATOM 1181 N N . VAL A 1 156 ? -4.113 -3.393 13.734 1 92.06 156 VAL A N 1
ATOM 1182 C CA . VAL A 1 156 ? -3.32 -3.625 12.531 1 92.06 156 VAL A CA 1
ATOM 1183 C C . VAL A 1 156 ? -2.113 -4.496 12.867 1 92.06 156 VAL A C 1
ATOM 1185 O O . VAL A 1 156 ? -1.796 -5.438 12.141 1 92.06 156 VAL A O 1
ATOM 1188 N N . MET A 1 157 ? -1.486 -4.266 13.992 1 89 157 MET A N 1
ATOM 1189 C CA . MET A 1 157 ? -0.344 -5.055 14.438 1 89 157 MET A CA 1
ATOM 1190 C C . MET A 1 157 ? -0.743 -6.508 14.664 1 89 157 MET A C 1
ATOM 1192 O O . MET A 1 157 ? 0.016 -7.422 14.336 1 89 157 MET A O 1
ATOM 1196 N N . GLU A 1 158 ? -1.962 -6.664 15.133 1 87 158 GLU A N 1
ATOM 1197 C CA . GLU A 1 158 ? -2.461 -8 15.43 1 87 158 GLU A CA 1
ATOM 1198 C C . GLU A 1 158 ? -2.967 -8.695 14.172 1 87 158 GLU A C 1
ATOM 1200 O O . GLU A 1 158 ? -3.217 -9.906 14.172 1 87 158 GLU A O 1
ATOM 1205 N N . GLY A 1 159 ? -3.154 -7.902 13.172 1 85.12 159 GLY A N 1
ATOM 1206 C CA . GLY A 1 159 ? -3.58 -8.469 11.898 1 85.12 159 GLY A CA 1
ATOM 1207 C C . GLY A 1 159 ? -5.09 -8.555 11.758 1 85.12 159 GLY A C 1
ATOM 1208 O O . GLY A 1 159 ? -5.598 -9.195 10.836 1 85.12 159 GLY A O 1
ATOM 1209 N N . SER A 1 160 ? -5.824 -7.973 12.625 1 88.44 160 SER A N 1
ATOM 1210 C CA . SER A 1 160 ? -7.281 -8.031 12.562 1 88.44 160 SER A CA 1
ATOM 1211 C C . SER A 1 160 ? -7.844 -6.906 11.695 1 88.44 160 SER A C 1
ATOM 1213 O O . SER A 1 160 ? -9.008 -6.941 11.305 1 88.44 160 SER A O 1
ATOM 1215 N N . MET A 1 161 ? -7 -5.922 11.391 1 90 161 MET A N 1
ATOM 1216 C CA . MET A 1 161 ? -7.355 -4.836 10.484 1 90 161 MET A CA 1
ATOM 1217 C C . MET A 1 161 ? -6.266 -4.617 9.438 1 90 161 MET A C 1
ATOM 1219 O O . MET A 1 161 ? -5.074 -4.711 9.75 1 90 161 MET A O 1
ATOM 1223 N N . PRO A 1 162 ? -6.699 -4.328 8.188 1 88.88 162 PRO A N 1
ATOM 1224 C CA . PRO A 1 162 ? -5.691 -4.043 7.164 1 88.88 162 PRO A CA 1
ATOM 1225 C C . PRO A 1 162 ? -5.129 -2.627 7.27 1 88.88 162 PRO A C 1
ATOM 1227 O O . PRO A 1 162 ? -5.66 -1.804 8.023 1 88.88 162 PRO A O 1
ATOM 1230 N N . MET A 1 163 ? -4.078 -2.381 6.477 1 92.75 163 MET A N 1
ATOM 1231 C CA . MET A 1 163 ? -3.418 -1.078 6.453 1 92.75 163 MET A CA 1
ATOM 1232 C C . MET A 1 163 ? -3.963 -0.216 5.316 1 92.75 163 MET A C 1
ATOM 1234 O O . MET A 1 163 ? -3.346 0.78 4.938 1 92.75 163 MET A O 1
ATOM 1238 N N . ASN A 1 164 ? -5.086 -0.554 4.812 1 89.81 164 ASN A N 1
ATOM 1239 C CA . ASN A 1 164 ? -5.543 0.056 3.568 1 89.81 164 ASN A CA 1
ATOM 1240 C C . ASN A 1 164 ? 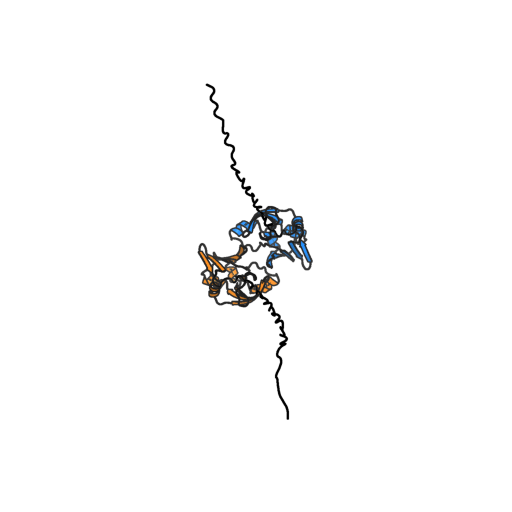-5.922 1.52 3.768 1 89.81 164 ASN A C 1
ATOM 1242 O O . ASN A 1 164 ? -6.168 2.24 2.799 1 89.81 164 ASN A O 1
ATOM 1246 N N . ARG A 1 165 ? -5.953 2.016 5.012 1 92.56 165 ARG A N 1
ATOM 1247 C CA . ARG A 1 165 ? -6.246 3.418 5.289 1 92.56 165 ARG A CA 1
ATOM 1248 C C . ARG A 1 165 ? -4.988 4.168 5.703 1 92.56 165 ARG A C 1
ATOM 1250 O O . ARG A 1 165 ? -5.047 5.352 6.047 1 92.56 165 ARG A O 1
ATOM 1257 N N . TRP A 1 166 ? -3.922 3.443 5.719 1 95.38 166 TRP A N 1
ATOM 1258 C CA . TRP A 1 166 ? -2.609 4.012 6.008 1 95.38 166 TRP A CA 1
ATOM 1259 C C . TRP A 1 166 ? -1.821 4.246 4.723 1 95.38 166 TRP A C 1
ATOM 1261 O O . TRP A 1 166 ? -2.055 3.578 3.713 1 95.38 166 TRP A O 1
ATOM 1271 N N . ILE A 1 167 ? -0.989 5.195 4.715 1 96.69 167 ILE A N 1
ATOM 1272 C CA . ILE A 1 167 ? -0.091 5.43 3.588 1 96.69 167 ILE A CA 1
ATOM 1273 C C . ILE A 1 167 ? 1.145 6.191 4.066 1 96.69 167 ILE A C 1
ATOM 1275 O O . ILE A 1 167 ? 1.053 7.043 4.949 1 96.69 167 ILE A O 1
ATOM 1279 N N . TRP A 1 168 ? 2.275 5.836 3.545 1 97 168 TRP A N 1
ATOM 1280 C CA . TRP A 1 168 ? 3.523 6.512 3.883 1 97 168 TRP A CA 1
ATOM 1281 C C . TRP A 1 168 ? 4.277 6.926 2.625 1 97 168 TRP A C 1
ATOM 1283 O O . TRP A 1 168 ? 3.869 6.59 1.51 1 97 168 TRP A O 1
ATOM 1293 N N . ALA A 1 169 ? 5.387 7.766 2.93 1 96.81 169 ALA A N 1
ATOM 1294 C CA . ALA A 1 169 ? 6.055 8.438 1.816 1 96.81 169 ALA A CA 1
ATOM 1295 C C . ALA A 1 169 ? 5.055 9.219 0.968 1 96.81 169 ALA A C 1
ATOM 1297 O O . ALA A 1 169 ? 5.113 9.18 -0.263 1 96.81 169 ALA A O 1
ATOM 1298 N N . LEU A 1 170 ? 4.133 9.758 1.616 1 98.06 170 LEU A N 1
ATOM 1299 C CA . LEU A 1 170 ? 3.041 10.5 0.994 1 98.06 170 LEU A CA 1
ATOM 1300 C C . LEU A 1 170 ? 3.566 11.758 0.301 1 98.06 170 LEU A C 1
ATOM 1302 O O . LEU A 1 170 ? 4.289 12.547 0.908 1 98.06 170 LEU A O 1
ATOM 1306 N N . GLU A 1 171 ? 3.145 11.93 -0.943 1 96.94 171 GLU A N 1
ATOM 1307 C CA . GLU A 1 171 ? 3.699 13.062 -1.674 1 96.94 171 GLU A CA 1
ATOM 1308 C C . GLU A 1 171 ? 2.592 13.961 -2.227 1 96.94 171 GLU A C 1
ATOM 1310 O O . GLU A 1 171 ? 2.834 15.117 -2.561 1 96.94 171 GLU A O 1
ATOM 1315 N N . GLU A 1 172 ? 1.431 13.352 -2.412 1 96.88 172 GLU A N 1
ATOM 1316 C CA . GLU A 1 172 ? 0.362 14.148 -3.006 1 96.88 172 GLU A CA 1
ATOM 1317 C C . GLU A 1 172 ? -0.989 13.82 -2.379 1 96.88 172 GLU A C 1
ATOM 1319 O O . GLU A 1 172 ? -1.272 12.656 -2.084 1 96.88 172 GLU A O 1
ATOM 1324 N N . ILE A 1 173 ? -1.794 14.836 -2.191 1 98.19 173 ILE A N 1
ATOM 1325 C CA . ILE A 1 173 ? -3.205 14.727 -1.837 1 98.19 173 ILE A CA 1
ATOM 1326 C C . ILE A 1 173 ? -4.059 15.414 -2.898 1 98.19 173 ILE A C 1
ATOM 1328 O O . ILE A 1 173 ? -3.783 16.562 -3.279 1 98.19 173 ILE A O 1
ATOM 1332 N N . SER A 1 174 ? -5.012 14.719 -3.393 1 95.38 174 SER A N 1
ATOM 1333 C CA . SER A 1 174 ? -5.922 15.266 -4.391 1 95.38 174 SER A CA 1
ATOM 1334 C C . SER A 1 174 ? -7.367 15.234 -3.9 1 95.38 174 SER A C 1
ATOM 1336 O O . SER A 1 174 ? -7.855 14.188 -3.463 1 95.38 174 SER A O 1
ATOM 1338 N N . ALA A 1 175 ? -7.949 16.375 -3.934 1 92.75 175 ALA A N 1
ATOM 1339 C CA . ALA A 1 175 ? -9.328 16.469 -3.471 1 92.75 175 ALA A CA 1
ATOM 1340 C C . ALA A 1 175 ? -10.258 16.891 -4.605 1 92.75 175 ALA A C 1
ATOM 1342 O O . ALA A 1 175 ? -9.891 17.688 -5.461 1 92.75 175 ALA A O 1
ATOM 1343 N N . ARG A 1 176 ? -11.289 16.141 -4.664 1 79.81 176 ARG A N 1
ATOM 1344 C CA . ARG A 1 176 ? -12.359 16.5 -5.594 1 79.81 176 ARG A CA 1
ATOM 1345 C C . ARG A 1 176 ? -13.672 16.719 -4.852 1 79.81 176 ARG A C 1
ATOM 1347 O O . ARG A 1 176 ? -13.914 16.109 -3.807 1 79.81 176 ARG A O 1
ATOM 1354 N N . MET B 1 1 ? 97.75 -1.128 -80.75 1 29.53 1 MET B N 1
ATOM 1355 C CA . MET B 1 1 ? 97.188 -2.346 -80.188 1 29.53 1 MET B CA 1
ATOM 1356 C C . MET B 1 1 ? 97.188 -2.299 -78.625 1 29.53 1 MET B C 1
ATOM 1358 O O . MET B 1 1 ? 96.938 -3.312 -78 1 29.53 1 MET B O 1
ATOM 1362 N N . LEU B 1 2 ? 97.812 -1.236 -78.125 1 20.67 2 LEU B N 1
ATOM 1363 C CA . LEU B 1 2 ? 98.125 -1.481 -76.75 1 20.67 2 LEU B CA 1
ATOM 1364 C C . LEU B 1 2 ? 96.875 -1.67 -75.938 1 20.67 2 LEU B C 1
ATOM 1366 O O . LEU B 1 2 ? 95.75 -1.241 -76.312 1 20.67 2 LEU B O 1
ATOM 1370 N N . SER B 1 3 ? 97 -1.453 -74.562 1 21.88 3 SER B N 1
ATOM 1371 C CA . SER B 1 3 ? 96.875 -2.133 -73.25 1 21.88 3 SER B CA 1
ATOM 1372 C C . SER B 1 3 ? 95.5 -1.889 -72.625 1 21.88 3 SER B C 1
ATOM 1374 O O . SER B 1 3 ? 94.812 -0.957 -73 1 21.88 3 SER B O 1
ATOM 1376 N N . LEU B 1 4 ? 95.375 -2.055 -71.188 1 23.89 4 LEU B N 1
ATOM 1377 C CA . LEU B 1 4 ? 94.875 -2.863 -70.125 1 23.89 4 LEU B CA 1
ATOM 1378 C C . LEU B 1 4 ? 93.688 -2.154 -69.375 1 23.89 4 LEU B C 1
ATOM 1380 O O . LEU B 1 4 ? 93.438 -0.972 -69.625 1 23.89 4 LEU B O 1
ATOM 1384 N N . LEU B 1 5 ? 93.75 -1.893 -67.938 1 25.03 5 LEU B N 1
ATOM 1385 C CA . LEU B 1 5 ? 93.188 -2.676 -66.875 1 25.03 5 LEU B CA 1
ATOM 1386 C C . LEU B 1 5 ? 91.938 -1.968 -66.25 1 25.03 5 LEU B C 1
ATOM 1388 O O . LEU B 1 5 ? 91.688 -0.817 -66.625 1 25.03 5 LEU B O 1
ATOM 1392 N N . PRO B 1 6 ? 91.875 -1.64 -64.75 1 28.92 6 PRO B N 1
ATOM 1393 C CA . PRO B 1 6 ? 91.125 -2.225 -63.625 1 28.92 6 PRO B CA 1
ATOM 1394 C C . PRO B 1 6 ? 89.875 -1.415 -63.25 1 28.92 6 PRO B C 1
ATOM 1396 O O . PRO B 1 6 ? 89.75 -0.241 -63.625 1 28.92 6 PRO B O 1
ATOM 1399 N N . ALA B 1 7 ? 88.875 -1.948 -62.312 1 27.02 7 ALA B N 1
ATOM 1400 C CA . ALA B 1 7 ? 87.562 -2.285 -61.719 1 27.02 7 ALA B CA 1
ATOM 1401 C C . ALA B 1 7 ? 87.188 -1.333 -60.594 1 27.02 7 ALA B C 1
ATOM 1403 O O . ALA B 1 7 ? 86.125 -1.45 -60 1 27.02 7 ALA B O 1
ATOM 1404 N N . CYS B 1 8 ? 87.875 -0.187 -60.312 1 22.39 8 CYS B N 1
ATOM 1405 C CA . CYS B 1 8 ? 87.875 0.068 -58.875 1 22.39 8 CYS B CA 1
ATOM 1406 C C . CYS B 1 8 ? 86.438 0.152 -58.344 1 22.39 8 CYS B C 1
ATOM 1408 O O . CYS B 1 8 ? 85.5 0.406 -59.125 1 22.39 8 CYS B O 1
ATOM 1410 N N . ARG B 1 9 ? 86.062 1.142 -57.375 1 22.58 9 ARG B N 1
ATOM 1411 C CA . ARG B 1 9 ? 85.812 1.193 -55.969 1 22.58 9 ARG B CA 1
ATOM 1412 C C . ARG B 1 9 ? 84.312 1.284 -55.688 1 22.58 9 ARG B C 1
ATOM 1414 O O . ARG B 1 9 ? 83.562 1.812 -56.531 1 22.58 9 ARG B O 1
ATOM 1421 N N . ARG B 1 10 ? 83.812 0.832 -54.469 1 23.45 10 ARG B N 1
ATOM 1422 C CA . ARG B 1 10 ? 82.875 0.195 -53.562 1 23.45 10 ARG B CA 1
ATOM 1423 C C . ARG B 1 10 ? 81.688 1.106 -53.25 1 23.45 10 ARG B C 1
ATOM 1425 O O . ARG B 1 10 ? 80.562 0.675 -53.312 1 23.45 10 ARG B O 1
ATOM 1432 N N . VAL B 1 11 ? 81.875 2.217 -52.375 1 25 11 VAL B N 1
ATOM 1433 C CA . VAL B 1 11 ? 81.438 2.061 -51 1 25 11 VAL B CA 1
ATOM 1434 C C . VAL B 1 11 ? 79.938 2.479 -50.906 1 25 11 VAL B C 1
ATOM 1436 O O . VAL B 1 11 ? 79.125 1.785 -50.281 1 25 11 VAL B O 1
ATOM 1439 N N . ASN B 1 12 ? 79.5 3.869 -51.094 1 25.98 12 ASN B N 1
ATOM 1440 C CA . ASN B 1 12 ? 78.875 4.504 -49.938 1 25.98 12 ASN B CA 1
ATOM 1441 C C . ASN B 1 12 ? 77.375 4.199 -49.812 1 25.98 12 ASN B C 1
ATOM 1443 O O . ASN B 1 12 ? 76.625 4.582 -50.688 1 25.98 12 ASN B O 1
ATOM 1447 N N . ARG B 1 13 ? 77 2.984 -49.219 1 24.64 13 ARG B N 1
ATOM 1448 C CA . ARG B 1 13 ? 75.625 2.443 -49.031 1 24.64 13 ARG B CA 1
ATOM 1449 C C . ARG B 1 13 ? 74.812 3.355 -48.125 1 24.64 13 ARG B C 1
ATOM 1451 O O . ARG B 1 13 ? 75.125 3.555 -46.938 1 24.64 13 ARG B O 1
ATOM 1458 N N . SER B 1 14 ? 74.312 4.625 -48.531 1 29 14 SER B N 1
ATOM 1459 C CA . SER B 1 14 ? 73.5 5.48 -47.688 1 29 14 SER B CA 1
ATOM 1460 C C . SER B 1 14 ? 72.25 4.738 -47.188 1 29 14 SER B C 1
ATOM 1462 O O . SER B 1 14 ? 71.562 4.16 -48 1 29 14 SER B O 1
ATOM 1464 N N . LEU B 1 15 ? 72.375 4.051 -45.938 1 30.66 15 LEU B N 1
ATOM 1465 C CA . LEU B 1 15 ? 71.375 3.307 -45.156 1 30.66 15 LEU B CA 1
ATOM 1466 C C . LEU B 1 15 ? 70.125 4.168 -44.906 1 30.66 15 LEU B C 1
ATOM 1468 O O . LEU B 1 15 ? 70.25 5.262 -44.344 1 30.66 15 LEU B O 1
ATOM 1472 N N . ALA B 1 16 ? 69.062 4.223 -45.688 1 26.75 16 ALA B N 1
ATOM 1473 C CA . ALA B 1 16 ? 67.688 4.777 -45.531 1 26.75 16 ALA B CA 1
ATOM 1474 C C . ALA B 1 16 ? 67 4.211 -44.281 1 26.75 16 ALA B C 1
ATOM 1476 O O . ALA B 1 16 ? 66.688 3.014 -44.219 1 26.75 16 ALA B O 1
ATOM 1477 N N . ARG B 1 17 ? 67.438 4.586 -42.969 1 30.36 17 ARG B N 1
ATOM 1478 C CA . ARG B 1 17 ? 66.812 4.121 -41.75 1 30.36 17 ARG B CA 1
ATOM 1479 C C . ARG B 1 17 ? 65.312 4.547 -41.719 1 30.36 17 ARG B C 1
ATOM 1481 O O . ARG B 1 17 ? 65 5.742 -41.688 1 30.36 17 ARG B O 1
ATOM 1488 N N . ALA B 1 18 ? 64.375 4.086 -42.531 1 31.34 18 ALA B N 1
ATOM 1489 C CA . ALA B 1 18 ? 62.938 4.438 -42.438 1 31.34 18 ALA B CA 1
ATOM 1490 C C . ALA B 1 18 ? 62.375 4.113 -41.062 1 31.34 18 ALA B C 1
ATOM 1492 O O . ALA B 1 18 ? 62.656 3.049 -40.5 1 31.34 18 ALA B O 1
ATOM 1493 N N . LEU B 1 19 ? 62.125 5.16 -40.125 1 32.81 19 LEU B N 1
ATOM 1494 C CA . LEU B 1 19 ? 61.5 5.258 -38.812 1 32.81 19 LEU B CA 1
ATOM 1495 C C . LEU B 1 19 ? 60.125 4.602 -38.812 1 32.81 19 LEU B C 1
ATOM 1497 O O . LEU B 1 19 ? 59.25 4.961 -39.625 1 32.81 19 LEU B O 1
ATOM 1501 N N . LEU B 1 20 ? 60 3.311 -38.5 1 37.5 20 LEU B N 1
ATOM 1502 C CA . LEU B 1 20 ? 58.781 2.572 -38.281 1 37.5 20 LEU B CA 1
ATOM 1503 C C . LEU B 1 20 ? 58.031 3.141 -37.094 1 37.5 20 LEU B C 1
ATOM 1505 O O . LEU B 1 20 ? 58.531 3.166 -35.969 1 37.5 20 LEU B O 1
ATOM 1509 N N . HIS B 1 21 ? 57.219 4.242 -37.219 1 42.78 21 HIS B N 1
ATOM 1510 C CA . HIS B 1 21 ? 56.344 4.695 -36.125 1 42.78 21 HIS B CA 1
ATOM 1511 C C . HIS B 1 21 ? 55.406 3.584 -35.688 1 42.78 21 HIS B C 1
ATOM 1513 O O . HIS B 1 21 ? 54.781 2.914 -36.5 1 42.78 21 HIS B O 1
ATOM 1519 N N . PRO B 1 22 ? 55.625 2.971 -34.406 1 44.12 22 PRO B N 1
ATOM 1520 C CA . PRO B 1 22 ? 54.656 2.014 -33.844 1 44.12 22 PRO B CA 1
ATOM 1521 C C . PRO B 1 22 ? 53.281 2.619 -33.656 1 44.12 22 PRO B C 1
ATOM 1523 O O . PRO B 1 22 ? 53.156 3.752 -33.188 1 44.12 22 PRO B O 1
ATOM 1526 N N . LEU B 1 23 ? 52.344 2.428 -34.562 1 43.75 23 LEU B N 1
ATOM 1527 C CA . LEU B 1 23 ? 50.938 2.727 -34.344 1 43.75 23 LEU B CA 1
ATOM 1528 C C . LEU B 1 23 ? 50.438 2.104 -33.062 1 43.75 23 LEU B C 1
ATOM 1530 O O . LEU B 1 23 ? 50.469 0.881 -32.875 1 43.75 23 LEU B O 1
ATOM 1534 N N . LEU B 1 24 ? 50.625 2.783 -31.906 1 45.03 24 LEU B N 1
ATOM 1535 C CA . LEU B 1 24 ? 50 2.4 -30.656 1 45.03 24 LEU B CA 1
ATOM 1536 C C . LEU B 1 24 ? 48.469 2.279 -30.828 1 45.03 24 LEU B C 1
ATOM 1538 O O . LEU B 1 24 ? 47.812 3.258 -31.156 1 45.03 24 LEU B O 1
ATOM 1542 N N . GLY B 1 25 ? 47.969 1.141 -31.25 1 44.22 25 GLY B N 1
ATOM 1543 C CA . GLY B 1 25 ? 46.531 0.811 -31.234 1 44.22 25 GLY B CA 1
ATOM 1544 C C . GLY B 1 25 ? 45.906 1.009 -29.859 1 44.22 25 GLY B C 1
ATOM 1545 O O . GLY B 1 25 ? 46.344 0.423 -28.875 1 44.22 25 GLY B O 1
ATOM 1546 N N . LEU B 1 26 ? 45.375 2.205 -29.578 1 50.56 26 LEU B N 1
ATOM 1547 C CA . LEU B 1 26 ? 44.5 2.455 -28.438 1 50.56 26 LEU B CA 1
ATOM 1548 C C . LEU B 1 26 ? 43.375 1.441 -28.375 1 50.56 26 LEU B C 1
ATOM 1550 O O . LEU B 1 26 ? 42.5 1.437 -29.234 1 50.56 26 LEU B O 1
ATOM 1554 N N . SER B 1 27 ? 43.562 0.271 -27.734 1 50.41 27 SER B N 1
ATOM 1555 C CA . SER B 1 27 ? 42.5 -0.661 -27.391 1 50.41 27 SER B CA 1
ATOM 1556 C C . SER B 1 27 ? 41.469 -0.018 -26.469 1 50.41 27 SER B C 1
ATOM 1558 O O . SER B 1 27 ? 41.812 0.394 -25.359 1 50.41 27 SER B O 1
ATOM 1560 N N . LEU B 1 28 ? 40.469 0.687 -27.062 1 48.72 28 LEU B N 1
ATOM 1561 C CA . LEU B 1 28 ? 39.312 1.138 -26.297 1 48.72 28 LEU B CA 1
ATOM 1562 C C . LEU B 1 28 ? 38.656 -0.033 -25.594 1 48.72 28 LEU B C 1
ATOM 1564 O O . LEU B 1 28 ? 38.094 -0.922 -26.234 1 48.72 28 LEU B O 1
ATOM 1568 N N . LEU B 1 29 ? 39.031 -0.362 -24.344 1 50.84 29 LEU B N 1
ATOM 1569 C CA . LEU B 1 29 ? 38.312 -1.249 -23.438 1 50.84 29 LEU B CA 1
ATOM 1570 C C . LEU B 1 29 ? 36.906 -0.728 -23.172 1 50.84 29 LEU B C 1
ATOM 1572 O O . LEU B 1 29 ? 36.719 0.285 -22.5 1 50.84 29 LEU B O 1
ATOM 1576 N N . LEU B 1 30 ? 35.969 -0.972 -24.094 1 49.19 30 LEU B N 1
ATOM 1577 C CA . LEU B 1 30 ? 34.562 -0.794 -23.781 1 49.19 30 LEU B CA 1
ATOM 1578 C C . LEU B 1 30 ? 34.125 -1.695 -22.625 1 49.19 30 LEU B C 1
ATOM 1580 O O . LEU B 1 30 ? 34.031 -2.914 -22.781 1 49.19 30 LEU B O 1
ATOM 1584 N N . ALA B 1 31 ? 34.344 -1.265 -21.328 1 50.78 31 ALA B N 1
ATOM 1585 C CA . ALA B 1 31 ? 33.719 -1.884 -20.172 1 50.78 31 ALA B CA 1
ATOM 1586 C C . ALA B 1 31 ? 32.219 -1.825 -20.25 1 50.78 31 ALA B C 1
ATOM 1588 O O . ALA B 1 31 ? 31.609 -0.753 -20.125 1 50.78 31 ALA B O 1
ATOM 1589 N N . MET B 1 32 ? 31.562 -2.797 -20.859 1 48.22 32 MET B N 1
ATOM 1590 C CA . MET B 1 32 ? 30.125 -2.965 -20.688 1 48.22 32 MET B CA 1
ATOM 1591 C C . MET B 1 32 ? 29.781 -3.207 -19.234 1 48.22 32 MET B C 1
ATOM 1593 O O . MET B 1 32 ? 30.203 -4.203 -18.641 1 48.22 32 MET B O 1
ATOM 1597 N N . SER B 1 33 ? 29.5 -2.191 -18.484 1 45.81 33 SER B N 1
ATOM 1598 C CA . SER B 1 33 ? 28.859 -2.393 -17.203 1 45.81 33 SER B CA 1
ATOM 1599 C C . SER B 1 33 ? 27.609 -3.254 -17.328 1 45.81 33 SER B C 1
ATOM 1601 O O . SER B 1 33 ? 26.609 -2.826 -17.922 1 45.81 33 SER B O 1
ATOM 1603 N N . ALA B 1 34 ? 27.766 -4.598 -17.375 1 43.44 34 ALA B N 1
ATOM 1604 C CA . ALA B 1 34 ? 26.625 -5.469 -17.172 1 43.44 34 ALA B CA 1
ATOM 1605 C C . ALA B 1 34 ? 25.75 -4.98 -16.016 1 43.44 34 ALA B C 1
ATOM 1607 O O . ALA B 1 34 ? 26.25 -4.789 -14.906 1 43.44 34 ALA B O 1
ATOM 1608 N N . HIS B 1 35 ? 24.812 -4.152 -16.281 1 45.91 35 HIS B N 1
ATOM 1609 C CA . HIS B 1 35 ? 23.766 -3.904 -15.297 1 45.91 35 HIS B CA 1
ATOM 1610 C C . HIS B 1 35 ? 23.406 -5.176 -14.531 1 45.91 35 HIS B C 1
ATOM 1612 O O . HIS B 1 35 ? 22.969 -6.164 -15.133 1 45.91 35 HIS B O 1
ATOM 1618 N N . ALA B 1 36 ? 24.125 -5.402 -13.5 1 40.53 36 ALA B N 1
ATOM 1619 C CA . ALA B 1 36 ? 23.734 -6.441 -12.555 1 40.53 36 ALA B CA 1
ATOM 1620 C C . ALA B 1 36 ? 22.234 -6.391 -12.266 1 40.53 36 ALA B C 1
ATOM 1622 O O . ALA B 1 36 ? 21.781 -5.57 -11.461 1 40.53 36 ALA B O 1
ATOM 1623 N N . ALA B 1 37 ? 21.438 -6.594 -13.188 1 43.75 37 ALA B N 1
ATOM 1624 C CA . ALA B 1 37 ? 20.078 -6.879 -12.742 1 43.75 37 ALA B CA 1
ATOM 1625 C C . ALA B 1 37 ? 20.078 -7.965 -11.664 1 43.75 37 ALA B C 1
ATOM 1627 O O . ALA B 1 37 ? 20.672 -9.023 -11.844 1 43.75 37 ALA B O 1
ATOM 1628 N N . ASP B 1 38 ? 20.203 -7.66 -10.469 1 49.34 38 ASP B N 1
ATOM 1629 C CA . ASP B 1 38 ? 20.062 -8.664 -9.422 1 49.34 38 ASP B CA 1
ATOM 1630 C C . ASP B 1 38 ? 19.094 -9.758 -9.836 1 49.34 38 ASP B C 1
ATOM 1632 O O . ASP B 1 38 ? 17.875 -9.586 -9.734 1 49.34 38 ASP B O 1
ATOM 1636 N N . ASP B 1 39 ? 19.484 -10.43 -10.867 1 48.81 39 ASP B N 1
ATOM 1637 C CA . ASP B 1 39 ? 18.844 -11.633 -11.391 1 48.81 39 ASP B CA 1
ATOM 1638 C C . ASP B 1 39 ? 18.469 -12.594 -10.258 1 48.81 39 ASP B C 1
ATOM 1640 O O . ASP B 1 39 ? 19.344 -13.039 -9.516 1 48.81 39 ASP B O 1
ATOM 1644 N N . VAL B 1 40 ? 17.266 -12.391 -9.734 1 54.84 40 VAL B N 1
ATOM 1645 C CA . VAL B 1 40 ? 16.766 -13.438 -8.844 1 54.84 40 VAL B CA 1
ATOM 1646 C C . VAL B 1 40 ? 17.078 -14.812 -9.43 1 54.84 40 VAL B C 1
ATOM 1648 O O . VAL B 1 40 ? 16.703 -15.102 -10.57 1 54.84 40 VAL B O 1
ATOM 1651 N N . ALA B 1 41 ? 18.047 -15.492 -8.797 1 58.19 41 ALA B N 1
ATOM 1652 C CA . ALA B 1 41 ? 18.312 -16.875 -9.211 1 58.19 41 ALA B CA 1
ATOM 1653 C C . ALA B 1 41 ? 17.016 -17.656 -9.359 1 58.19 41 ALA B C 1
ATOM 1655 O O . ALA B 1 41 ? 16.109 -17.531 -8.539 1 58.19 41 ALA B O 1
ATOM 1656 N N . PRO B 1 42 ? 16.797 -18.344 -10.492 1 60.84 42 PRO B N 1
ATOM 1657 C CA . PRO B 1 42 ? 15.547 -19.016 -10.82 1 60.84 42 PRO B CA 1
ATOM 1658 C C . PRO B 1 42 ? 15.055 -19.938 -9.703 1 60.84 42 PRO B C 1
ATOM 1660 O O . PRO B 1 42 ? 13.852 -20.188 -9.586 1 60.84 42 PRO B O 1
ATOM 1663 N N . HIS B 1 43 ? 15.898 -20.266 -8.766 1 73.88 43 HIS B N 1
ATOM 1664 C CA . HIS B 1 43 ? 15.461 -21.281 -7.801 1 73.88 43 HIS B CA 1
ATOM 1665 C C . HIS B 1 43 ? 15.398 -20.703 -6.391 1 73.88 43 HIS B C 1
ATOM 1667 O O . HIS B 1 43 ? 14.961 -21.375 -5.457 1 73.88 43 HIS B O 1
ATOM 1673 N N . ALA B 1 44 ? 15.656 -19.547 -6.25 1 89.06 44 ALA B N 1
ATOM 1674 C CA . ALA B 1 44 ? 15.57 -18.953 -4.914 1 89.06 44 ALA B CA 1
ATOM 1675 C C . ALA B 1 44 ? 14.125 -18.609 -4.555 1 89.06 44 ALA B C 1
ATOM 1677 O O . ALA B 1 44 ? 13.352 -18.203 -5.418 1 89.06 44 ALA B O 1
ATOM 1678 N N . PRO B 1 45 ? 13.781 -18.891 -3.281 1 96.44 45 PRO B N 1
ATOM 1679 C CA . PRO B 1 45 ? 12.406 -18.562 -2.898 1 96.44 45 PRO B CA 1
ATOM 1680 C C . PRO B 1 45 ? 12.094 -17.078 -3.037 1 96.44 45 PRO B C 1
ATOM 1682 O O . PRO B 1 45 ? 12.922 -16.234 -2.682 1 96.44 45 PRO B O 1
ATOM 1685 N N . VAL B 1 46 ? 10.969 -16.766 -3.631 1 97.81 46 VAL B N 1
ATOM 1686 C CA . VAL B 1 46 ? 10.539 -15.391 -3.795 1 97.81 46 VAL B CA 1
ATOM 1687 C C . VAL B 1 46 ? 9.289 -15.133 -2.963 1 97.81 46 VAL B C 1
ATOM 1689 O O . VAL B 1 46 ? 8.867 -13.984 -2.795 1 97.81 46 VAL B O 1
ATOM 1692 N N . LEU B 1 47 ? 8.633 -16.234 -2.449 1 98.56 47 LEU B N 1
ATOM 1693 C CA . LEU B 1 47 ? 7.398 -16.109 -1.683 1 98.56 47 LEU B CA 1
ATOM 1694 C C . LEU B 1 47 ? 7.41 -17.062 -0.493 1 98.56 47 LEU B C 1
ATOM 1696 O O . LEU B 1 47 ? 7.805 -18.234 -0.625 1 98.56 47 LEU B O 1
ATOM 1700 N N . THR B 1 48 ? 7.074 -16.562 0.619 1 98.25 48 THR B N 1
ATOM 1701 C CA . THR B 1 48 ? 6.805 -17.406 1.776 1 98.25 48 THR B CA 1
ATOM 1702 C C . THR B 1 48 ? 5.305 -17.547 2.004 1 98.25 48 THR B C 1
ATOM 1704 O O . THR B 1 48 ? 4.582 -16.547 2.08 1 98.25 48 THR B O 1
ATOM 1707 N N . LEU B 1 49 ? 4.816 -18.766 2.018 1 98.31 49 LEU B N 1
ATOM 1708 C CA . LEU B 1 49 ? 3.438 -19.078 2.367 1 98.31 49 LEU B CA 1
ATOM 1709 C C . LEU B 1 49 ? 3.346 -19.609 3.789 1 98.31 49 LEU B C 1
ATOM 1711 O O . LEU B 1 49 ? 4.008 -20.594 4.129 1 98.31 49 LEU B O 1
ATOM 1715 N N . THR B 1 50 ? 2.572 -18.906 4.57 1 96.38 50 THR B N 1
ATOM 1716 C CA . THR B 1 50 ? 2.451 -19.312 5.969 1 96.38 50 THR B CA 1
ATOM 1717 C C . THR B 1 50 ? 1.022 -19.75 6.285 1 96.38 50 THR B C 1
ATOM 1719 O O . THR B 1 50 ? 0.063 -19.062 5.918 1 96.38 50 THR B O 1
ATOM 1722 N N . GLN B 1 51 ? 0.901 -20.891 6.895 1 93.25 51 GLN B N 1
ATOM 1723 C CA . GLN B 1 51 ? -0.348 -21.438 7.41 1 93.25 51 GLN B CA 1
ATOM 1724 C C . GLN B 1 51 ? -0.198 -21.891 8.859 1 93.25 51 GLN B C 1
ATOM 1726 O O . GLN B 1 51 ? 0.398 -22.922 9.141 1 93.25 51 GLN B O 1
ATOM 1731 N N . GLY B 1 52 ? -0.783 -21.062 9.789 1 86.12 52 GLY B N 1
ATOM 1732 C CA . GLY B 1 52 ? -0.521 -21.375 11.188 1 86.12 52 GLY B CA 1
ATOM 1733 C C . GLY B 1 52 ? 0.955 -21.359 11.531 1 86.12 52 GLY B C 1
ATOM 1734 O O . GLY B 1 52 ? 1.64 -20.359 11.305 1 86.12 52 GLY B O 1
ATOM 1735 N N . SER B 1 53 ? 1.433 -22.438 11.961 1 88.44 53 SER B N 1
ATOM 1736 C CA . SER B 1 53 ? 2.834 -22.547 12.359 1 88.44 53 SER B CA 1
ATOM 1737 C C . SER B 1 53 ? 3.699 -23.047 11.211 1 88.44 53 SER B C 1
ATOM 1739 O O . SER B 1 53 ? 4.93 -23.016 11.289 1 88.44 53 SER B O 1
ATOM 1741 N N . ASP B 1 54 ? 3.131 -23.406 10.141 1 93.06 54 ASP B N 1
ATOM 1742 C CA . ASP B 1 54 ? 3.859 -23.953 9 1 93.06 54 ASP B CA 1
ATOM 1743 C C . ASP B 1 54 ? 4.199 -22.859 7.984 1 93.06 54 ASP B C 1
ATOM 1745 O O . ASP B 1 54 ? 3.393 -21.953 7.742 1 93.06 54 ASP B O 1
ATOM 1749 N N . SER B 1 55 ? 5.441 -22.906 7.523 1 96.06 55 SER B N 1
ATOM 1750 C CA . SER B 1 55 ? 5.871 -21.984 6.484 1 96.06 55 SER B CA 1
ATOM 1751 C C . SER B 1 55 ? 6.617 -22.703 5.371 1 96.06 55 SER B C 1
ATOM 1753 O O . SER B 1 55 ? 7.406 -23.609 5.637 1 96.06 55 SER B O 1
ATOM 1755 N N . GLN B 1 56 ? 6.285 -22.281 4.172 1 96.38 56 GLN B N 1
ATOM 1756 C CA . GLN B 1 56 ? 6.914 -22.844 2.988 1 96.38 56 GLN B CA 1
ATOM 1757 C C . GLN B 1 56 ? 7.367 -21.766 2.021 1 96.38 56 GLN B C 1
ATOM 1759 O O . GLN B 1 56 ? 6.656 -20.766 1.812 1 96.38 56 GLN B O 1
ATOM 1764 N N . GLY B 1 57 ? 8.555 -21.906 1.486 1 97.62 57 GLY B N 1
ATOM 1765 C CA . GLY B 1 57 ? 9.055 -21.016 0.465 1 97.62 57 GLY B CA 1
ATOM 1766 C C . GLY B 1 57 ? 8.75 -21.469 -0.947 1 97.62 57 GLY B C 1
ATOM 1767 O O . GLY B 1 57 ? 8.781 -22.672 -1.23 1 97.62 57 GLY B O 1
ATOM 1768 N N . PHE B 1 58 ? 8.469 -20.578 -1.858 1 98.19 58 PHE B N 1
ATOM 1769 C CA . PHE B 1 58 ? 8.195 -20.891 -3.258 1 98.19 58 PHE B CA 1
ATOM 1770 C C . PHE B 1 58 ? 9.125 -20.094 -4.172 1 98.19 58 PHE B C 1
ATOM 1772 O O . PHE B 1 58 ? 9.297 -18.891 -4.004 1 98.19 58 PHE B O 1
ATOM 1779 N N . SER B 1 59 ? 9.727 -20.828 -5.074 1 97.56 59 SER B N 1
ATOM 1780 C CA . SER B 1 59 ? 10.391 -20.172 -6.195 1 97.56 59 SER B CA 1
ATOM 1781 C C . SER B 1 59 ? 9.383 -19.719 -7.242 1 97.56 59 SER B C 1
ATOM 1783 O O . SER B 1 59 ? 8.219 -20.109 -7.203 1 97.56 59 SER B O 1
ATOM 1785 N N . LEU B 1 60 ? 9.914 -18.938 -8.117 1 97.25 60 LEU B N 1
ATOM 1786 C CA . LEU B 1 60 ? 9.062 -18.484 -9.211 1 97.25 60 LEU B CA 1
ATOM 1787 C C . LEU B 1 60 ? 8.539 -19.688 -10.008 1 97.25 60 LEU B C 1
ATOM 1789 O O . LEU B 1 60 ? 7.352 -19.75 -10.328 1 97.25 60 LEU B O 1
ATOM 1793 N N . THR B 1 61 ? 9.367 -20.625 -10.266 1 96 61 THR B N 1
ATOM 1794 C CA . THR B 1 61 ? 9.008 -21.812 -11.039 1 96 61 THR B CA 1
ATOM 1795 C C . THR B 1 61 ? 7.957 -22.625 -10.297 1 96 61 THR B C 1
ATOM 1797 O O . THR B 1 61 ? 7.012 -23.125 -10.914 1 96 61 THR B O 1
ATOM 1800 N N . ALA B 1 62 ? 8.141 -22.719 -9.016 1 97.19 62 ALA B N 1
ATOM 1801 C CA . ALA B 1 62 ? 7.188 -23.484 -8.219 1 97.19 62 ALA B CA 1
ATOM 1802 C C . ALA B 1 62 ? 5.809 -22.828 -8.242 1 97.19 62 ALA B C 1
ATOM 1804 O O . ALA B 1 62 ? 4.785 -23.516 -8.312 1 97.19 62 ALA B O 1
ATOM 1805 N N . ILE B 1 63 ? 5.742 -21.547 -8.18 1 98.31 63 ILE B N 1
ATOM 1806 C CA . ILE B 1 63 ? 4.488 -20.812 -8.242 1 98.31 63 ILE B CA 1
ATOM 1807 C C . ILE B 1 63 ? 3.816 -21.031 -9.594 1 98.31 63 ILE B C 1
ATOM 1809 O O . ILE B 1 63 ? 2.631 -21.375 -9.656 1 98.31 63 ILE B O 1
ATOM 1813 N N . GLU B 1 64 ? 4.594 -20.953 -10.609 1 97.94 64 GLU B N 1
ATOM 1814 C CA . GLU B 1 64 ? 4.07 -21.031 -11.969 1 97.94 64 GLU B CA 1
ATOM 1815 C C . GLU B 1 64 ? 3.596 -22.438 -12.297 1 97.94 64 GLU B C 1
ATOM 1817 O O . GLU B 1 64 ? 2.809 -22.641 -13.219 1 97.94 64 GLU B O 1
ATOM 1822 N N . ALA B 1 65 ? 4.031 -23.359 -11.539 1 96.88 65 ALA B N 1
ATOM 1823 C CA . ALA B 1 65 ? 3.684 -24.75 -11.781 1 96.88 65 ALA B CA 1
ATOM 1824 C C . ALA B 1 65 ? 2.305 -25.078 -11.211 1 96.88 65 ALA B C 1
ATOM 1826 O O . ALA B 1 65 ? 1.732 -26.125 -11.523 1 96.88 65 ALA B O 1
ATOM 1827 N N . THR B 1 66 ? 1.729 -24.219 -10.469 1 96.88 66 THR B N 1
ATOM 1828 C CA . THR B 1 66 ? 0.481 -24.516 -9.773 1 96.88 66 THR B CA 1
ATOM 1829 C C . THR B 1 66 ? -0.706 -24.422 -10.727 1 96.88 66 THR B C 1
ATOM 1831 O O . THR B 1 66 ? -1.796 -24.906 -10.414 1 96.88 66 THR B O 1
ATOM 1834 N N . ASP B 1 67 ? -0.536 -23.797 -11.797 1 94.31 67 ASP B N 1
ATOM 1835 C CA . ASP B 1 67 ? -1.566 -23.594 -12.812 1 94.31 67 ASP B CA 1
ATOM 1836 C C . ASP B 1 67 ? -0.947 -23.25 -14.164 1 94.31 67 ASP B C 1
ATOM 1838 O O . ASP B 1 67 ? 0.269 -23.078 -14.266 1 94.31 67 ASP B O 1
ATOM 1842 N N . ASP B 1 68 ? -1.83 -23.156 -15.141 1 96.19 68 ASP B N 1
ATOM 1843 C CA . ASP B 1 68 ? -1.394 -22.547 -16.391 1 96.19 68 ASP B CA 1
ATOM 1844 C C . ASP B 1 68 ? -1.127 -21.047 -16.203 1 96.19 68 ASP B C 1
ATOM 1846 O O . ASP B 1 68 ? -1.771 -20.406 -15.383 1 96.19 68 ASP B O 1
ATOM 1850 N N . LEU B 1 69 ? -0.124 -20.641 -16.953 1 97.94 69 LEU B N 1
ATOM 1851 C CA . LEU B 1 69 ? 0.103 -19.203 -16.922 1 97.94 69 LEU B CA 1
ATOM 1852 C C . LEU B 1 69 ? -1.01 -18.453 -17.656 1 97.94 69 LEU B C 1
ATOM 1854 O O . LEU B 1 69 ? -1.376 -18.828 -18.781 1 97.94 69 LEU B O 1
ATOM 1858 N N . HIS B 1 70 ? -1.521 -17.5 -17 1 98.69 70 HIS B N 1
ATOM 1859 C CA . HIS B 1 70 ? -2.473 -16.578 -17.609 1 98.69 70 HIS B CA 1
ATOM 1860 C C . HIS B 1 70 ? -1.797 -15.266 -18 1 98.69 70 HIS B C 1
ATOM 1862 O O . HIS B 1 70 ? -0.831 -14.844 -17.359 1 98.69 70 HIS B O 1
ATOM 1868 N N . HIS B 1 71 ? -2.334 -14.672 -19.094 1 98.62 71 HIS B N 1
ATOM 1869 C CA . HIS B 1 71 ? -1.73 -13.477 -19.656 1 98.62 71 HIS B CA 1
ATOM 1870 C C . HIS B 1 71 ? -2.746 -12.336 -19.75 1 98.62 71 HIS B C 1
ATOM 1872 O O . HIS B 1 71 ? -3.857 -12.539 -20.25 1 98.62 71 HIS B O 1
ATOM 1878 N N . VAL B 1 72 ? -2.354 -11.18 -19.266 1 98.25 72 VAL B N 1
ATOM 1879 C CA . VAL B 1 72 ? -3.219 -10.008 -19.312 1 98.25 72 VAL B CA 1
ATOM 1880 C C . VAL B 1 72 ? -2.416 -8.797 -19.781 1 98.25 72 VAL B C 1
ATOM 1882 O O . VAL B 1 72 ? -1.346 -8.508 -19.25 1 98.25 72 VAL B O 1
ATOM 1885 N N . GLN B 1 73 ? -2.936 -8.172 -20.781 1 98.06 73 GLN B N 1
ATOM 1886 C CA . GLN B 1 73 ? -2.387 -6.883 -21.188 1 98.06 73 GLN B CA 1
ATOM 1887 C C . GLN B 1 73 ? -2.977 -5.754 -20.344 1 98.06 73 GLN B C 1
ATOM 1889 O O . GLN B 1 73 ? -4.195 -5.57 -20.312 1 98.06 73 GLN B O 1
ATOM 1894 N N . MET B 1 74 ? -2.078 -5.027 -19.609 1 96.5 74 MET B N 1
ATOM 1895 C CA . MET B 1 74 ? -2.629 -3.947 -18.797 1 96.5 74 MET B CA 1
ATOM 1896 C C . MET B 1 74 ? -1.542 -2.945 -18.422 1 96.5 74 MET B C 1
ATOM 1898 O O . MET B 1 74 ? -0.353 -3.221 -18.594 1 96.5 74 MET B O 1
ATOM 1902 N N . GLN B 1 75 ? -1.998 -1.806 -18.062 1 94.88 75 GLN B N 1
ATOM 1903 C CA . GLN B 1 75 ? -1.16 -0.797 -17.422 1 94.88 75 GLN B CA 1
ATOM 1904 C C . GLN B 1 75 ? -1.33 -0.821 -15.906 1 94.88 75 GLN B C 1
ATOM 1906 O O . GLN B 1 75 ? -2.438 -0.635 -15.398 1 94.88 75 GLN B O 1
ATOM 1911 N N . HIS B 1 76 ? -0.258 -1.152 -15.242 1 94.19 76 HIS B N 1
ATOM 1912 C CA . HIS B 1 76 ? -0.282 -0.924 -13.805 1 94.19 76 HIS B CA 1
ATOM 1913 C C . HIS B 1 76 ? -0.384 0.563 -13.484 1 94.19 76 HIS B C 1
ATOM 1915 O O . HIS B 1 76 ? 0.353 1.376 -14.047 1 94.19 76 HIS B O 1
ATOM 1921 N N . PRO B 1 77 ? -1.202 0.945 -12.609 1 86.38 77 PRO B N 1
ATOM 1922 C CA . PRO B 1 77 ? -1.413 2.375 -12.367 1 86.38 77 PRO B CA 1
ATOM 1923 C C . PRO B 1 77 ? -0.129 3.104 -11.977 1 86.38 77 PRO B C 1
ATOM 1925 O O . PRO B 1 77 ? 0.035 4.285 -12.289 1 86.38 77 PRO B O 1
ATOM 1928 N N . GLU B 1 78 ? 0.841 2.475 -11.352 1 82.62 78 GLU B N 1
ATOM 1929 C CA . GLU B 1 78 ? 2.061 3.115 -10.875 1 82.62 78 GLU B CA 1
ATOM 1930 C C . GLU B 1 78 ? 3.303 2.357 -11.336 1 82.62 78 GLU B C 1
ATOM 1932 O O . GLU B 1 78 ? 4.375 2.49 -10.742 1 82.62 78 GLU B O 1
ATOM 1937 N N . GLY B 1 79 ? 3.057 1.599 -12.227 1 89.06 79 GLY B N 1
ATOM 1938 C CA . GLY B 1 79 ? 4.16 0.738 -12.617 1 89.06 79 GLY B CA 1
ATOM 1939 C C . GLY B 1 79 ? 4.234 0.507 -14.109 1 89.06 79 GLY B C 1
ATOM 1940 O O . GLY B 1 79 ? 4.039 1.435 -14.898 1 89.06 79 GLY B O 1
ATOM 1941 N N . PRO B 1 80 ? 4.664 -0.655 -14.383 1 93.69 80 PRO B N 1
ATOM 1942 C CA . PRO B 1 80 ? 4.895 -0.931 -15.805 1 93.69 80 PRO B CA 1
ATOM 1943 C C . PRO B 1 80 ? 3.602 -1.207 -16.562 1 93.69 80 PRO B C 1
ATOM 1945 O O . PRO B 1 80 ? 2.557 -1.446 -15.961 1 93.69 80 PRO B O 1
ATOM 1948 N N . GLU B 1 81 ? 3.727 -1.092 -17.859 1 96.56 81 GLU B N 1
ATOM 1949 C CA . GLU B 1 81 ? 2.715 -1.543 -18.812 1 96.56 81 GLU B CA 1
ATOM 1950 C C . GLU B 1 81 ? 3.225 -2.719 -19.641 1 96.56 81 GLU B C 1
ATOM 1952 O O . GLU B 1 81 ? 4.41 -2.785 -19.969 1 96.56 81 GLU B O 1
ATOM 1957 N N . GLY B 1 82 ? 2.354 -3.586 -19.891 1 98 82 GLY B N 1
ATOM 1958 C CA . GLY B 1 82 ? 2.734 -4.719 -20.719 1 98 82 GLY B CA 1
ATOM 1959 C C . GLY B 1 82 ? 1.875 -5.945 -20.484 1 98 82 GLY B C 1
ATOM 1960 O O . GLY B 1 82 ? 0.732 -5.832 -20.031 1 98 82 GLY B O 1
ATOM 1961 N N . ARG B 1 83 ? 2.398 -7.004 -20.938 1 98.69 83 ARG B N 1
ATOM 1962 C CA . ARG B 1 83 ? 1.723 -8.281 -20.75 1 98.69 83 ARG B CA 1
ATOM 1963 C C . ARG B 1 83 ? 2.129 -8.922 -19.422 1 98.69 83 ARG B C 1
ATOM 1965 O O . ARG B 1 83 ? 3.234 -9.445 -19.297 1 98.69 83 ARG B O 1
ATOM 1972 N N . PHE B 1 84 ? 1.219 -8.836 -18.5 1 98.69 84 PHE B N 1
ATOM 1973 C CA . PHE B 1 84 ? 1.424 -9.5 -17.219 1 98.69 84 PHE B CA 1
ATOM 1974 C C . PHE B 1 84 ? 1.025 -10.969 -17.312 1 98.69 84 PHE B C 1
ATOM 1976 O O . PHE B 1 84 ? -0.016 -11.305 -17.891 1 98.69 84 PHE B O 1
ATOM 1983 N N . SER B 1 85 ? 1.906 -11.789 -16.75 1 98.81 85 SER B N 1
ATOM 1984 C CA . SER B 1 85 ? 1.604 -13.219 -16.703 1 98.81 85 SER B CA 1
ATOM 1985 C C . SER B 1 85 ? 1.77 -13.773 -15.297 1 98.81 85 SER B C 1
ATOM 1987 O O . SER B 1 85 ? 2.609 -13.297 -14.531 1 98.81 85 SER B O 1
ATOM 1989 N N . GLY B 1 86 ? 0.98 -14.766 -14.992 1 98.75 86 GLY B N 1
ATOM 1990 C CA . GLY B 1 86 ? 1.023 -15.422 -13.695 1 98.75 86 GLY B CA 1
ATOM 1991 C C . GLY B 1 86 ? -0.103 -16.422 -13.492 1 98.75 86 GLY B C 1
ATOM 1992 O O . GLY B 1 86 ? -0.668 -16.938 -14.461 1 98.75 86 GLY B O 1
ATOM 1993 N N . VAL B 1 87 ? -0.264 -16.781 -12.25 1 98.88 87 VAL B N 1
ATOM 1994 C CA . VAL B 1 87 ? -1.326 -17.719 -11.93 1 98.88 87 VAL B CA 1
ATOM 1995 C C . VAL B 1 87 ? -2.434 -17.016 -11.156 1 98.88 87 VAL B C 1
ATOM 1997 O O . VAL B 1 87 ? -2.176 -16.031 -10.453 1 98.88 87 VAL B O 1
ATOM 2000 N N . TRP B 1 88 ? -3.678 -17.453 -11.359 1 98.69 88 TRP B N 1
ATOM 2001 C CA . TRP B 1 88 ? -4.754 -16.906 -10.547 1 98.69 88 TRP B CA 1
ATOM 2002 C C . TRP B 1 88 ? -4.547 -17.234 -9.07 1 98.69 88 TRP B C 1
ATOM 2004 O O . TRP B 1 88 ? -4.16 -18.359 -8.727 1 98.69 88 TRP B O 1
ATOM 2014 N N . LEU B 1 89 ? -4.812 -16.281 -8.188 1 98.5 89 LEU B N 1
ATOM 2015 C CA . LEU B 1 89 ? -4.602 -16.438 -6.758 1 98.5 89 LEU B CA 1
ATOM 2016 C C . LEU B 1 89 ? -5.344 -17.672 -6.238 1 98.5 89 LEU B C 1
ATOM 2018 O O . LEU B 1 89 ? -4.773 -18.484 -5.508 1 98.5 89 LEU B O 1
ATOM 2022 N N . ASN B 1 90 ? -6.574 -17.812 -6.645 1 98.12 90 ASN B N 1
ATOM 2023 C CA . ASN B 1 90 ? -7.367 -18.906 -6.117 1 98.12 90 ASN B CA 1
ATOM 2024 C C . ASN B 1 90 ? -6.82 -20.266 -6.578 1 98.12 90 ASN B C 1
ATOM 2026 O O . ASN B 1 90 ? -6.895 -21.25 -5.84 1 98.12 90 ASN B O 1
ATOM 2030 N N . ALA B 1 91 ? -6.285 -20.328 -7.773 1 98.25 91 ALA B N 1
ATOM 2031 C CA . ALA B 1 91 ? -5.645 -21.562 -8.219 1 98.25 91 ALA B CA 1
ATOM 2032 C C . ALA B 1 91 ? -4.43 -21.875 -7.352 1 98.25 91 ALA B C 1
ATOM 2034 O O . ALA B 1 91 ? -4.234 -23.031 -6.945 1 98.25 91 ALA B O 1
ATOM 2035 N N . PHE B 1 92 ? -3.648 -20.875 -7.062 1 98.56 92 PHE B N 1
ATOM 2036 C CA . PHE B 1 92 ? -2.479 -21.047 -6.207 1 98.56 92 PHE B CA 1
ATOM 2037 C C . PHE B 1 92 ? -2.887 -21.516 -4.816 1 98.56 92 PHE B C 1
ATOM 2039 O O . PHE B 1 92 ? -2.295 -22.453 -4.27 1 98.56 92 PHE B O 1
ATOM 2046 N N . LEU B 1 93 ? -3.902 -20.875 -4.285 1 97.81 93 LEU B N 1
ATOM 2047 C CA . LEU B 1 93 ? -4.367 -21.219 -2.949 1 97.81 93 LEU B CA 1
ATOM 2048 C C . LEU B 1 93 ? -4.926 -22.641 -2.928 1 97.81 93 LEU B C 1
ATOM 2050 O O . LEU B 1 93 ? -4.648 -23.406 -2.004 1 97.81 93 LEU B O 1
ATOM 2054 N N . THR B 1 94 ? -5.691 -23 -3.961 1 97.69 94 THR B N 1
ATOM 2055 C CA . THR B 1 94 ? -6.262 -24.344 -4.055 1 97.69 94 THR B CA 1
ATOM 2056 C C . THR B 1 94 ? -5.16 -25.391 -4.129 1 97.69 94 THR B C 1
ATOM 2058 O O . THR B 1 94 ? -5.215 -26.406 -3.432 1 97.69 94 THR B O 1
ATOM 2061 N N . ALA B 1 95 ? -4.16 -25.125 -4.891 1 97.56 95 ALA B N 1
ATOM 2062 C CA . ALA B 1 95 ? -3.043 -26.047 -5.059 1 97.56 95 ALA B CA 1
ATOM 2063 C C . ALA B 1 95 ? -2.32 -26.281 -3.734 1 97.56 95 ALA B C 1
ATOM 2065 O O . ALA B 1 95 ? -1.597 -27.266 -3.578 1 97.56 95 ALA B O 1
ATOM 2066 N N . ASN B 1 96 ? -2.465 -25.391 -2.855 1 96.69 96 ASN B N 1
ATOM 2067 C CA . ASN B 1 96 ? -1.777 -25.484 -1.572 1 96.69 96 ASN B CA 1
ATOM 2068 C C . ASN B 1 96 ? -2.752 -25.781 -0.437 1 96.69 96 ASN B C 1
ATOM 2070 O O . ASN B 1 96 ? -2.424 -25.594 0.735 1 96.69 96 ASN B O 1
ATOM 2074 N N . GLY B 1 97 ? -3.947 -26.125 -0.759 1 95.69 97 GLY B N 1
ATOM 2075 C CA . GLY B 1 97 ? -4.926 -26.578 0.219 1 95.69 97 GLY B CA 1
ATOM 2076 C C . GLY B 1 97 ? -5.562 -25.438 0.993 1 95.69 97 GLY B C 1
ATOM 2077 O O . GLY B 1 97 ? -5.992 -25.625 2.135 1 95.69 97 GLY B O 1
ATOM 2078 N N . LEU B 1 98 ? -5.66 -24.281 0.381 1 96.69 98 LEU B N 1
ATOM 2079 C CA . LEU B 1 98 ? -6.133 -23.109 1.09 1 96.69 98 LEU B CA 1
ATOM 2080 C C . LEU B 1 98 ? -7.367 -22.516 0.409 1 96.69 98 LEU B C 1
ATOM 2082 O O . LEU B 1 98 ? -7.602 -21.312 0.476 1 96.69 98 LEU B O 1
ATOM 2086 N N . GLU B 1 99 ? -8.109 -23.344 -0.29 1 96.25 99 GLU B N 1
ATOM 2087 C CA . GLU B 1 99 ? -9.273 -22.875 -1.036 1 96.25 99 GLU B CA 1
ATOM 2088 C C . GLU B 1 99 ? -10.328 -22.297 -0.101 1 96.25 99 GLU B C 1
ATOM 2090 O O . GLU B 1 99 ? -11.055 -21.375 -0.473 1 96.25 99 GLU B O 1
ATOM 2095 N N . ASP B 1 100 ? -10.328 -22.734 1.173 1 95.69 100 ASP B N 1
ATOM 2096 C CA . ASP B 1 100 ? -11.391 -22.328 2.092 1 95.69 100 ASP B CA 1
ATOM 2097 C C . ASP B 1 100 ? -10.875 -21.344 3.133 1 95.69 100 ASP B C 1
ATOM 2099 O O . ASP B 1 100 ? -11.57 -21.031 4.102 1 95.69 100 ASP B O 1
ATOM 2103 N N . ALA B 1 101 ? -9.656 -20.922 2.881 1 96.12 101 ALA B N 1
ATOM 2104 C CA . ALA B 1 101 ? -9.125 -19.953 3.836 1 96.12 101 ALA B CA 1
ATOM 2105 C C . ALA B 1 101 ? -10.055 -18.734 3.963 1 96.12 101 ALA B C 1
ATOM 2107 O O . ALA B 1 101 ? -10.422 -18.125 2.959 1 96.12 101 ALA B O 1
ATOM 2108 N N . ARG B 1 102 ? -10.445 -18.391 5.188 1 94.19 102 ARG B N 1
ATOM 2109 C CA . ARG B 1 102 ? -11.406 -17.312 5.434 1 94.19 102 ARG B CA 1
ATOM 2110 C C . ARG B 1 102 ? -10.773 -15.953 5.191 1 94.19 102 ARG B C 1
ATOM 2112 O O . ARG B 1 102 ? -11.469 -15 4.828 1 94.19 102 ARG B O 1
ATOM 2119 N N . ARG B 1 103 ? -9.508 -15.922 5.52 1 95.38 103 ARG B N 1
ATOM 2120 C CA . ARG B 1 103 ? -8.734 -14.695 5.332 1 95.38 103 ARG B CA 1
ATOM 2121 C C . ARG B 1 103 ?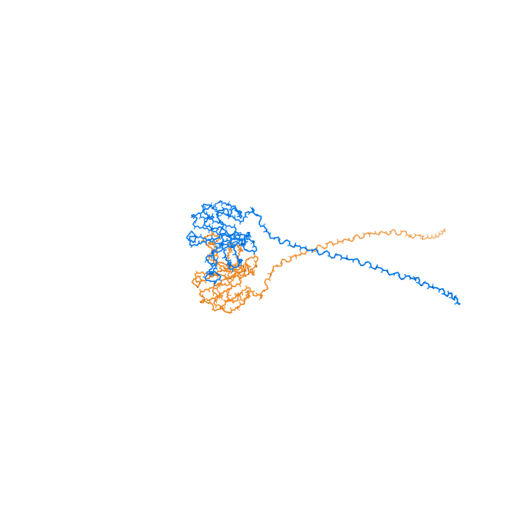 -7.324 -15 4.844 1 95.38 103 ARG B C 1
ATOM 2123 O O . ARG B 1 103 ? -6.656 -15.883 5.379 1 95.38 103 ARG B O 1
ATOM 2130 N N . VAL B 1 104 ? -6.969 -14.328 3.844 1 97 104 VAL B N 1
ATOM 2131 C CA . VAL B 1 104 ? -5.617 -14.438 3.299 1 97 104 VAL B CA 1
ATOM 2132 C C . VAL B 1 104 ? -4.922 -13.078 3.379 1 97 104 VAL B C 1
ATOM 2134 O O . VAL B 1 104 ? -5.371 -12.109 2.771 1 97 104 VAL B O 1
ATOM 2137 N N . ARG B 1 105 ? -3.875 -13.016 4.133 1 95.56 105 ARG B N 1
ATOM 2138 C CA . ARG B 1 105 ? -3.111 -11.789 4.324 1 95.56 105 ARG B CA 1
ATOM 2139 C C . ARG B 1 105 ? -1.896 -11.75 3.406 1 95.56 105 ARG B C 1
ATOM 2141 O O . ARG B 1 105 ? -1.216 -12.766 3.225 1 95.56 105 ARG B O 1
ATOM 2148 N N . PHE B 1 106 ? -1.608 -10.602 2.855 1 96.88 106 PHE B N 1
ATOM 2149 C CA . PHE B 1 106 ? -0.486 -10.359 1.959 1 96.88 106 PHE B CA 1
ATOM 2150 C C . PHE B 1 106 ? 0.476 -9.344 2.566 1 96.88 106 PHE B C 1
ATOM 2152 O O . PHE B 1 106 ? 0.048 -8.336 3.131 1 96.88 106 PHE B O 1
ATOM 2159 N N . ILE B 1 107 ? 1.761 -9.602 2.457 1 94.31 107 ILE B N 1
ATOM 2160 C CA . ILE B 1 107 ? 2.775 -8.727 3.043 1 94.31 107 ILE B CA 1
ATOM 2161 C C . ILE B 1 107 ? 3.84 -8.406 1.997 1 94.31 107 ILE B C 1
ATOM 2163 O O . ILE B 1 107 ? 4.391 -9.305 1.36 1 94.31 107 ILE B O 1
ATOM 2167 N N . ALA B 1 108 ? 4.094 -7.125 1.802 1 95.56 108 ALA B N 1
ATOM 2168 C CA . ALA B 1 108 ? 5.082 -6.656 0.836 1 95.56 108 ALA B CA 1
ATOM 2169 C C . ALA B 1 108 ? 6.453 -6.492 1.49 1 95.56 108 ALA B C 1
ATOM 2171 O O . ALA B 1 108 ? 6.582 -6.621 2.711 1 95.56 108 ALA B O 1
ATOM 2172 N N . ASP B 1 109 ? 7.406 -6.18 0.645 1 93.06 109 ASP B N 1
ATOM 2173 C CA . ASP B 1 109 ? 8.797 -6.051 1.084 1 93.06 109 ASP B CA 1
ATOM 2174 C C . ASP B 1 109 ? 8.945 -4.91 2.088 1 93.06 109 ASP B C 1
ATOM 2176 O O . ASP B 1 109 ? 9.75 -5 3.02 1 93.06 109 ASP B O 1
ATOM 2180 N N . ASP B 1 110 ? 8.141 -3.855 1.895 1 88.56 110 ASP B N 1
ATOM 2181 C CA . ASP B 1 110 ? 8.266 -2.689 2.766 1 88.56 110 ASP B CA 1
ATOM 2182 C C . ASP B 1 110 ? 7.434 -2.861 4.031 1 88.56 110 ASP B C 1
ATOM 2184 O O . ASP B 1 110 ? 7.297 -1.926 4.824 1 88.56 110 ASP B O 1
ATOM 2188 N N . GLY B 1 111 ? 6.781 -4.023 4.164 1 88.25 111 GLY B N 1
ATOM 2189 C CA . GLY B 1 111 ? 6.004 -4.309 5.355 1 88.25 111 GLY B CA 1
ATOM 2190 C C . GLY B 1 111 ? 4.531 -3.967 5.203 1 88.25 111 GLY B C 1
ATOM 2191 O O . GLY B 1 111 ? 3.725 -4.266 6.086 1 88.25 111 GLY B O 1
ATOM 2192 N N . TYR B 1 112 ? 4.117 -3.334 4.09 1 92.88 112 TYR B N 1
ATOM 2193 C CA . TYR B 1 112 ? 2.699 -3.1 3.834 1 92.88 112 TYR B CA 1
ATOM 2194 C C . TYR B 1 112 ? 1.915 -4.406 3.861 1 92.88 112 TYR B C 1
ATOM 2196 O O . TYR B 1 112 ? 2.375 -5.422 3.336 1 92.88 112 TYR B O 1
ATOM 2204 N N . THR B 1 113 ? 0.72 -4.328 4.48 1 92 113 THR B N 1
ATOM 2205 C CA . THR B 1 113 ? -0.103 -5.531 4.566 1 92 113 THR B CA 1
ATOM 2206 C C . THR B 1 113 ? -1.546 -5.227 4.172 1 92 113 THR B C 1
ATOM 2208 O O . THR B 1 113 ? -2.062 -4.148 4.473 1 92 113 THR B O 1
ATOM 2211 N N . THR B 1 114 ? -2.123 -6.145 3.49 1 93.81 114 THR B N 1
ATOM 2212 C CA . THR B 1 114 ? -3.555 -6.176 3.215 1 93.81 114 THR B CA 1
ATOM 2213 C C . THR B 1 114 ? -4.086 -7.605 3.256 1 93.81 114 THR B C 1
ATOM 2215 O O . THR B 1 114 ? -3.326 -8.547 3.494 1 93.81 114 THR B O 1
ATOM 2218 N N . PHE B 1 115 ? -5.434 -7.773 3.225 1 94.62 115 PHE B N 1
ATOM 2219 C CA . PHE B 1 115 ? -5.984 -9.125 3.209 1 94.62 115 PHE B CA 1
ATOM 2220 C C . PHE B 1 115 ? -7.25 -9.18 2.363 1 94.62 115 PHE B C 1
ATOM 2222 O O . PHE B 1 115 ? -7.816 -8.148 2.006 1 94.62 115 PHE B O 1
ATOM 2229 N N . LEU B 1 116 ? -7.539 -10.328 1.984 1 96.25 116 LEU B N 1
ATOM 2230 C CA . LEU B 1 116 ? -8.789 -10.656 1.305 1 96.25 116 LEU B CA 1
ATOM 2231 C C . LEU B 1 116 ? -9.578 -11.695 2.096 1 96.25 116 LEU B C 1
ATOM 2233 O O . LEU B 1 116 ? -9.016 -12.656 2.607 1 96.25 116 LEU B O 1
ATOM 2237 N N . THR B 1 117 ? -10.883 -11.406 2.162 1 95.25 117 THR B N 1
ATOM 2238 C CA . THR B 1 117 ? -11.781 -12.438 2.662 1 95.25 117 THR B CA 1
ATOM 2239 C C . THR B 1 117 ? -12.141 -13.43 1.557 1 95.25 117 THR B C 1
ATOM 2241 O O . THR B 1 117 ? -11.867 -13.18 0.381 1 95.25 117 THR B O 1
ATOM 2244 N N . LEU B 1 118 ? -12.703 -14.508 1.992 1 96.56 118 LEU B N 1
ATOM 2245 C CA . LEU B 1 118 ? -13.156 -15.5 1.017 1 96.56 118 LEU B CA 1
ATOM 2246 C C . LEU B 1 118 ? -14.156 -14.883 0.044 1 96.56 118 LEU B C 1
ATOM 2248 O O . LEU B 1 118 ? -14.078 -15.109 -1.165 1 96.56 118 LEU B O 1
ATOM 2252 N N . ALA B 1 119 ? -15.102 -14.078 0.522 1 97.06 119 ALA B N 1
ATOM 2253 C CA . ALA B 1 119 ? -16.109 -13.438 -0.32 1 97.06 119 ALA B CA 1
ATOM 2254 C C . ALA B 1 119 ? -15.445 -12.523 -1.354 1 97.06 119 ALA B C 1
ATOM 2256 O O . ALA B 1 119 ? -15.836 -12.531 -2.525 1 97.06 119 ALA B O 1
ATOM 2257 N N . GLN B 1 120 ? -14.445 -11.828 -0.917 1 95.81 120 GLN B N 1
ATOM 2258 C CA . GLN B 1 120 ? -13.758 -10.906 -1.815 1 95.81 120 GLN B CA 1
ATOM 2259 C C . GLN B 1 120 ? -13 -11.664 -2.898 1 95.81 120 GLN B C 1
ATOM 2261 O O . GLN B 1 120 ? -12.961 -11.234 -4.055 1 95.81 120 GLN B O 1
ATOM 2266 N N . ARG B 1 121 ? -12.414 -12.758 -2.533 1 96.94 121 ARG B N 1
ATOM 2267 C CA . ARG B 1 121 ? -11.68 -13.57 -3.492 1 96.94 121 ARG B CA 1
ATOM 2268 C C . ARG B 1 121 ? -12.617 -14.164 -4.539 1 96.94 121 ARG B C 1
ATOM 2270 O O . ARG B 1 121 ? -12.195 -14.469 -5.656 1 96.94 121 ARG B O 1
ATOM 2277 N N . GLN B 1 122 ? -13.844 -14.305 -4.176 1 96.69 122 GLN B N 1
ATOM 2278 C CA . GLN B 1 122 ? -14.82 -14.906 -5.086 1 96.69 122 GLN B CA 1
ATOM 2279 C C . GLN B 1 122 ? -15.461 -13.844 -5.977 1 96.69 122 GLN B C 1
ATOM 2281 O O . GLN B 1 122 ? -16.078 -14.172 -6.996 1 96.69 122 GLN B O 1
ATOM 2286 N N . GLU B 1 123 ? -15.258 -12.625 -5.598 1 96.19 123 GLU B N 1
ATOM 2287 C CA . GLU B 1 123 ? -15.898 -11.523 -6.309 1 96.19 123 GLU B CA 1
ATOM 2288 C C . GLU B 1 123 ? -15.117 -11.148 -7.562 1 96.19 123 GLU B C 1
ATOM 2290 O O . GLU B 1 123 ? -15.695 -10.68 -8.547 1 96.19 123 GLU B O 1
ATOM 2295 N N . LYS B 1 124 ? -13.828 -11.305 -7.52 1 96.56 124 LYS B N 1
ATOM 2296 C CA . LYS B 1 124 ? -12.953 -10.875 -8.609 1 96.56 124 LYS B CA 1
ATOM 2297 C C . LYS B 1 124 ? -11.836 -11.891 -8.844 1 96.56 124 LYS B C 1
ATOM 2299 O O . LYS B 1 124 ? -11.555 -12.719 -7.977 1 96.56 124 LYS B O 1
ATOM 2304 N N . ALA B 1 125 ? -11.297 -11.734 -10.031 1 97.31 125 ALA B N 1
ATOM 2305 C CA . ALA B 1 125 ? -10.117 -12.539 -10.328 1 97.31 125 ALA B CA 1
ATOM 2306 C C . ALA B 1 125 ? -8.836 -11.781 -9.977 1 97.31 125 ALA B C 1
ATOM 2308 O O . ALA B 1 125 ? -8.609 -10.672 -10.461 1 97.31 125 ALA B O 1
ATOM 2309 N N . TYR B 1 126 ? -8.031 -12.383 -9.133 1 98.56 126 TYR B N 1
ATOM 2310 C CA . TYR B 1 126 ? -6.746 -11.828 -8.734 1 98.56 126 TYR B CA 1
ATOM 2311 C C . TYR B 1 126 ? -5.598 -12.594 -9.391 1 98.56 126 TYR B C 1
ATOM 2313 O O . TYR B 1 126 ? -5.539 -13.82 -9.312 1 98.56 126 TYR B O 1
ATOM 2321 N N . LEU B 1 127 ? -4.773 -11.852 -10.039 1 98.81 127 LEU B N 1
ATOM 2322 C CA . LEU B 1 127 ? -3.619 -12.461 -10.688 1 98.81 127 LEU B CA 1
ATOM 2323 C C . LEU B 1 127 ? -2.367 -12.305 -9.836 1 98.81 127 LEU B C 1
ATOM 2325 O O . LEU B 1 127 ? -1.976 -11.188 -9.492 1 98.81 127 LEU B O 1
ATOM 2329 N N . LEU B 1 128 ? -1.868 -13.414 -9.391 1 98.81 128 LEU B N 1
ATOM 2330 C CA . LEU B 1 128 ? -0.511 -13.43 -8.859 1 98.81 128 LEU B CA 1
ATOM 2331 C C . LEU B 1 128 ? 0.517 -13.359 -9.984 1 98.81 128 LEU B C 1
ATOM 2333 O O . LEU B 1 128 ? 0.879 -14.383 -10.57 1 98.81 128 LEU B O 1
ATOM 2337 N N . ALA B 1 129 ? 0.975 -12.188 -10.273 1 98.81 129 ALA B N 1
ATOM 2338 C CA . ALA B 1 129 ? 1.805 -11.922 -11.453 1 98.81 129 ALA B CA 1
ATOM 2339 C C . ALA B 1 129 ? 3.268 -12.266 -11.172 1 98.81 129 ALA B C 1
ATOM 2341 O O . ALA B 1 129 ? 3.83 -11.836 -10.164 1 98.81 129 ALA B O 1
ATOM 2342 N N . THR B 1 130 ? 3.836 -12.961 -12.141 1 98.56 130 THR B N 1
ATOM 2343 C CA . THR B 1 130 ? 5.207 -13.438 -11.984 1 98.56 130 THR B CA 1
ATOM 2344 C C . THR B 1 130 ? 6.09 -12.93 -13.117 1 98.56 130 THR B C 1
ATOM 2346 O O . THR B 1 130 ? 7.312 -12.883 -12.984 1 98.56 130 THR B O 1
ATOM 2349 N N . ARG B 1 131 ? 5.488 -12.523 -14.227 1 98.5 131 ARG B N 1
ATOM 2350 C CA . ARG B 1 131 ? 6.246 -12.125 -15.406 1 98.5 131 ARG B CA 1
ATOM 2351 C C . ARG B 1 131 ? 5.641 -10.891 -16.062 1 98.5 131 ARG B C 1
ATOM 2353 O O . ARG B 1 131 ? 4.438 -10.641 -15.938 1 98.5 131 ARG B O 1
ATOM 2360 N N . LEU B 1 132 ? 6.516 -10.195 -16.719 1 98.5 132 LEU B N 1
ATOM 2361 C CA . LEU B 1 132 ? 6.176 -9.055 -17.578 1 98.5 132 LEU B CA 1
ATOM 2362 C C . LEU B 1 132 ? 6.863 -9.164 -18.938 1 98.5 132 LEU B C 1
ATOM 2364 O O . LEU B 1 132 ? 8.086 -9.266 -19 1 98.5 132 LEU B O 1
ATOM 2368 N N . ASP B 1 133 ? 5.98 -9.289 -19.922 1 98.5 133 ASP B N 1
ATOM 2369 C CA . ASP B 1 133 ? 6.461 -9.453 -21.297 1 98.5 133 ASP B CA 1
ATOM 2370 C C . ASP B 1 133 ? 7.395 -10.656 -21.422 1 98.5 133 ASP B C 1
ATOM 2372 O O . ASP B 1 133 ? 8.445 -10.57 -22.047 1 98.5 133 ASP B O 1
ATOM 2376 N N . GLY B 1 134 ? 7.016 -11.617 -20.656 1 97.94 134 GLY B N 1
ATOM 2377 C CA . GLY B 1 134 ? 7.664 -12.914 -20.812 1 97.94 134 GLY B CA 1
ATOM 2378 C C . GLY B 1 134 ? 8.844 -13.109 -19.875 1 97.94 134 GLY B C 1
ATOM 2379 O O . GLY B 1 134 ? 9.375 -14.211 -19.766 1 97.94 134 GLY B O 1
ATOM 2380 N N . GLU B 1 135 ? 9.258 -12.078 -19.234 1 97.5 135 GLU B N 1
ATOM 2381 C CA . GLU B 1 135 ? 10.398 -12.148 -18.328 1 97.5 135 GLU B CA 1
ATOM 2382 C C . GLU B 1 135 ? 9.961 -12 -16.875 1 97.5 135 GLU B C 1
ATOM 2384 O O . GLU B 1 135 ? 8.969 -11.32 -16.578 1 97.5 135 GLU B O 1
ATOM 2389 N N . PRO B 1 136 ? 10.734 -12.664 -15.977 1 97.88 136 PRO B N 1
ATOM 2390 C CA . PRO B 1 136 ? 10.43 -12.414 -14.57 1 97.88 136 PRO B CA 1
ATOM 2391 C C . PRO B 1 136 ? 10.398 -10.922 -14.234 1 97.88 136 PRO B C 1
ATOM 2393 O O . PRO B 1 136 ? 11.211 -10.148 -14.75 1 97.88 136 PRO B O 1
ATOM 2396 N N . ILE B 1 137 ? 9.43 -10.547 -13.367 1 97.69 137 ILE B N 1
ATOM 2397 C CA . ILE B 1 137 ? 9.305 -9.141 -13 1 97.69 137 ILE B CA 1
ATOM 2398 C C . ILE B 1 137 ? 10.469 -8.734 -12.094 1 97.69 137 ILE B C 1
ATOM 2400 O O . ILE B 1 137 ? 10.672 -9.328 -11.039 1 97.69 137 ILE B O 1
ATOM 2404 N N . GLY B 1 138 ? 11.188 -7.703 -12.484 1 95.5 138 GLY B N 1
ATOM 2405 C CA . GLY B 1 138 ? 12.312 -7.223 -11.695 1 95.5 138 GLY B CA 1
ATOM 2406 C C . GLY B 1 138 ? 11.891 -6.383 -10.5 1 95.5 138 GLY B C 1
ATOM 2407 O O . GLY B 1 138 ? 10.797 -5.816 -10.492 1 95.5 138 GLY B O 1
ATOM 2408 N N . VAL B 1 139 ? 12.727 -6.324 -9.492 1 93.75 139 VAL B N 1
ATOM 2409 C CA . VAL B 1 139 ? 12.477 -5.531 -8.297 1 93.75 139 VAL B CA 1
ATOM 2410 C C . VAL B 1 139 ? 12.273 -4.066 -8.68 1 93.75 139 VAL B C 1
ATOM 2412 O O . VAL B 1 139 ? 11.461 -3.367 -8.07 1 93.75 139 VAL B O 1
ATOM 2415 N N . ASP B 1 140 ? 12.945 -3.607 -9.688 1 9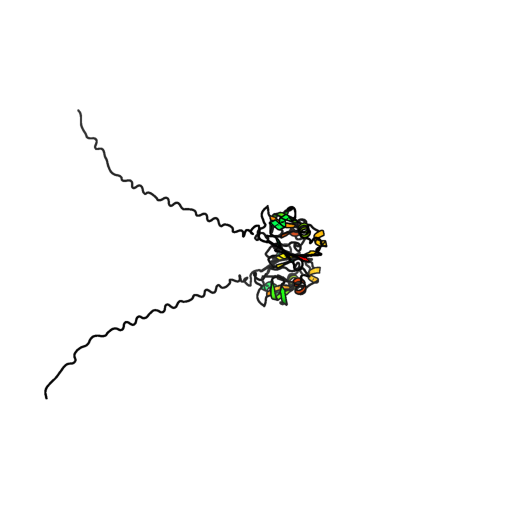1.88 140 ASP B N 1
ATOM 2416 C CA . ASP B 1 140 ? 12.859 -2.223 -10.141 1 91.88 140 ASP B CA 1
ATOM 2417 C C . ASP B 1 140 ? 11.523 -1.956 -10.836 1 91.88 140 ASP B C 1
ATOM 2419 O O . ASP B 1 140 ? 11.164 -0.803 -11.078 1 91.88 140 ASP B O 1
ATOM 2423 N N . ARG B 1 141 ? 10.852 -3.014 -11.102 1 95.31 141 ARG B N 1
ATOM 2424 C CA . ARG B 1 141 ? 9.539 -2.9 -11.734 1 95.31 141 ARG B CA 1
ATOM 2425 C C . ARG B 1 141 ? 8.438 -3.371 -10.789 1 95.31 141 ARG B C 1
ATOM 2427 O O . ARG B 1 141 ? 7.453 -3.971 -11.227 1 95.31 141 ARG B O 1
ATOM 2434 N N . LEU B 1 142 ? 8.672 -3.293 -9.578 1 95.38 142 LEU B N 1
ATOM 2435 C CA . LEU B 1 142 ? 7.703 -3.566 -8.523 1 95.38 142 LEU B CA 1
ATOM 2436 C C . LEU B 1 142 ? 7.574 -5.066 -8.281 1 95.38 142 LEU B C 1
ATOM 2438 O O . LEU B 1 142 ? 6.594 -5.52 -7.688 1 95.38 142 LEU B O 1
ATOM 2442 N N . GLY B 1 143 ? 8.5 -5.797 -8.766 1 96.19 143 GLY B N 1
ATOM 2443 C CA . GLY B 1 143 ? 8.523 -7.238 -8.562 1 96.19 143 GLY B CA 1
ATOM 2444 C C . GLY B 1 143 ? 9.156 -7.645 -7.246 1 96.19 143 GLY B C 1
ATOM 2445 O O . GLY B 1 143 ? 9.359 -6.809 -6.363 1 96.19 143 GLY B O 1
ATOM 2446 N N . PRO B 1 144 ? 9.352 -9.047 -7.078 1 97.31 144 PRO B N 1
ATOM 2447 C CA . PRO B 1 144 ? 9.258 -10.117 -8.07 1 97.31 144 PRO B CA 1
ATOM 2448 C C . PRO B 1 144 ? 7.832 -10.641 -8.242 1 97.31 144 PRO B C 1
ATOM 2450 O O . PRO B 1 144 ? 7.547 -11.367 -9.203 1 97.31 144 PRO B O 1
ATOM 2453 N N . LEU B 1 145 ? 7 -10.367 -7.25 1 98.44 145 LEU B N 1
ATOM 2454 C CA . LEU B 1 145 ? 5.613 -10.805 -7.312 1 98.44 145 LEU B CA 1
ATOM 2455 C C . LEU B 1 145 ? 4.66 -9.641 -7.07 1 98.44 145 LEU B C 1
ATOM 2457 O O . LEU B 1 145 ? 4.91 -8.797 -6.199 1 98.44 145 LEU B O 1
ATOM 2461 N N . MET B 1 146 ? 3.568 -9.688 -7.816 1 98.38 146 MET B N 1
ATOM 2462 C CA . MET B 1 146 ? 2.488 -8.734 -7.602 1 98.38 146 MET B CA 1
ATOM 2463 C C . MET B 1 146 ? 1.139 -9.438 -7.535 1 98.38 146 MET B C 1
ATOM 2465 O O . MET B 1 146 ? 0.939 -10.469 -8.18 1 98.38 146 MET B O 1
ATOM 2469 N N . LEU B 1 147 ? 0.317 -8.961 -6.727 1 98.56 147 LEU B N 1
ATOM 2470 C CA . LEU B 1 147 ? -1.106 -9.25 -6.848 1 98.56 147 LEU B CA 1
ATOM 2471 C C . LEU B 1 147 ? -1.842 -8.117 -7.547 1 98.56 147 LEU B C 1
ATOM 2473 O O . LEU B 1 147 ? -1.837 -6.98 -7.066 1 98.56 147 LEU B O 1
ATOM 2477 N N . VAL B 1 148 ? -2.408 -8.406 -8.703 1 98.25 148 VAL B N 1
ATOM 2478 C CA . VAL B 1 148 ? -3.08 -7.379 -9.492 1 98.25 148 VAL B CA 1
ATOM 2479 C C . VAL B 1 148 ? -4.516 -7.805 -9.781 1 98.25 148 VAL B C 1
ATOM 2481 O O . VAL B 1 148 ? -4.84 -8.992 -9.727 1 98.25 148 VAL B O 1
ATOM 2484 N N . VAL B 1 149 ? -5.344 -6.852 -10.047 1 98 149 VAL B N 1
ATOM 2485 C CA . VAL B 1 149 ? -6.75 -7.066 -10.375 1 98 149 VAL B CA 1
ATOM 2486 C C . VAL B 1 149 ? -7.051 -6.512 -11.766 1 98 149 VAL B C 1
ATOM 2488 O O . VAL B 1 149 ? -7.582 -5.406 -11.898 1 98 149 VAL B O 1
ATOM 2491 N N . PRO B 1 150 ? -6.832 -7.332 -12.742 1 97.62 150 PRO B N 1
ATOM 2492 C CA . PRO B 1 150 ? -6.891 -6.852 -14.125 1 97.62 150 PRO B CA 1
ATOM 2493 C C . PRO B 1 150 ? -8.203 -6.145 -14.445 1 97.62 150 PRO B C 1
ATOM 2495 O O . PRO B 1 150 ? -8.211 -5.117 -15.133 1 97.62 150 PRO B O 1
ATOM 2498 N N . GLU B 1 151 ? -9.289 -6.574 -13.93 1 96.12 151 GLU B N 1
ATOM 2499 C CA . GLU B 1 151 ? -10.594 -6.012 -14.273 1 96.12 151 GLU B CA 1
ATOM 2500 C C . GLU B 1 151 ? -10.766 -4.613 -13.68 1 96.12 151 GLU B C 1
ATOM 2502 O O . GLU B 1 151 ? -11.664 -3.873 -14.078 1 96.12 151 GLU B O 1
ATOM 2507 N N . ASP B 1 152 ? -9.93 -4.305 -12.727 1 95.44 152 ASP B N 1
ATOM 2508 C CA . ASP B 1 152 ? -10.039 -3.002 -12.07 1 95.44 152 ASP B CA 1
ATOM 2509 C C . ASP B 1 152 ? -9.031 -2.012 -12.648 1 95.44 152 ASP B C 1
ATOM 2511 O O . ASP B 1 152 ? -9.008 -0.843 -12.258 1 95.44 152 ASP B O 1
ATOM 2515 N N . ALA B 1 153 ? -8.188 -2.418 -13.594 1 94.19 153 ALA B N 1
ATOM 2516 C CA . ALA B 1 153 ? -7.039 -1.64 -14.039 1 94.19 153 ALA B CA 1
ATOM 2517 C C . ALA B 1 153 ? -7.465 -0.265 -14.547 1 94.19 153 ALA B C 1
ATOM 2519 O O . ALA B 1 153 ? -6.906 0.756 -14.133 1 94.19 153 ALA B O 1
ATOM 2520 N N . GLU B 1 154 ? -8.516 -0.223 -15.359 1 92.94 154 GLU B N 1
ATOM 2521 C CA . GLU B 1 154 ? -8.969 1.04 -15.938 1 92.94 154 GLU B CA 1
ATOM 2522 C C . GLU B 1 154 ? -9.562 1.953 -14.867 1 92.94 154 GLU B C 1
ATOM 2524 O O . GLU B 1 154 ? -9.258 3.146 -14.82 1 92.94 154 GLU B O 1
ATOM 2529 N N . ALA B 1 155 ? -10.375 1.411 -14.008 1 93.19 155 ALA B N 1
ATOM 2530 C CA . ALA B 1 155 ? -11.039 2.186 -12.953 1 93.19 155 ALA B CA 1
ATOM 2531 C C . ALA B 1 155 ? -10.016 2.748 -11.969 1 93.19 155 ALA B C 1
ATOM 2533 O O . ALA B 1 155 ? -10.172 3.867 -11.477 1 93.19 155 ALA B O 1
ATOM 2534 N N . VAL B 1 156 ? -8.969 2 -11.703 1 92.12 156 VAL B N 1
ATOM 2535 C CA . VAL B 1 156 ? -7.914 2.459 -10.805 1 92.12 156 VAL B CA 1
ATOM 2536 C C . VAL B 1 156 ? -7.117 3.576 -11.469 1 92.12 156 VAL B C 1
ATOM 2538 O O . VAL B 1 156 ? -6.812 4.594 -10.844 1 92.12 156 VAL B O 1
ATOM 2541 N N . MET B 1 157 ? -6.832 3.451 -12.742 1 89 157 MET B N 1
ATOM 2542 C CA . MET B 1 157 ? -6.105 4.469 -13.5 1 89 157 MET B CA 1
ATOM 2543 C C . MET B 1 157 ? -6.883 5.777 -13.531 1 89 157 MET B C 1
ATOM 2545 O O . MET B 1 157 ? -6.297 6.855 -13.43 1 89 157 MET B O 1
ATOM 2549 N N . GLU B 1 158 ? -8.195 5.621 -13.586 1 87.12 158 GLU B N 1
ATOM 2550 C CA . GLU B 1 158 ? -9.062 6.793 -13.664 1 87.12 158 GLU B CA 1
ATOM 2551 C C . GLU B 1 158 ? -9.297 7.398 -12.281 1 87.12 158 GLU B C 1
ATOM 2553 O O . GLU B 1 158 ? -9.805 8.516 -12.164 1 87.12 158 GLU B O 1
ATOM 2558 N N . GLY B 1 159 ? -8.969 6.625 -11.305 1 85.12 159 GLY B N 1
ATOM 2559 C CA . GLY B 1 159 ? -9.094 7.129 -9.945 1 85.12 159 GLY B CA 1
ATOM 2560 C C . GLY B 1 159 ? -10.453 6.859 -9.328 1 85.12 159 GLY B C 1
ATOM 2561 O O . GLY B 1 159 ? -10.781 7.387 -8.266 1 85.12 159 GLY B O 1
ATOM 2562 N N . SER B 1 160 ? -11.266 6.09 -9.945 1 88.38 160 SER B N 1
ATOM 2563 C CA . SER B 1 160 ? -12.594 5.805 -9.422 1 88.38 160 SER B CA 1
ATOM 2564 C C . SER B 1 160 ? -12.57 4.621 -8.453 1 88.38 160 SER B C 1
ATOM 2566 O O . SER B 1 160 ? -13.523 4.398 -7.707 1 88.38 160 SER B O 1
ATOM 2568 N N . MET B 1 161 ? -11.469 3.875 -8.477 1 89.94 161 MET B N 1
ATOM 2569 C CA . MET B 1 161 ? -11.25 2.777 -7.539 1 89.94 161 MET B CA 1
ATOM 2570 C C . MET B 1 161 ? -9.859 2.867 -6.906 1 89.94 161 MET B C 1
ATOM 2572 O O . MET B 1 161 ? -8.891 3.225 -7.578 1 89.94 161 MET B O 1
ATOM 2576 N N . PRO B 1 162 ? -9.797 2.527 -5.594 1 88.88 162 PRO B N 1
ATOM 2577 C CA . PRO B 1 162 ? -8.477 2.523 -4.957 1 88.88 162 PRO B CA 1
ATOM 2578 C C . PRO B 1 162 ? -7.664 1.276 -5.293 1 88.88 162 PRO B C 1
ATOM 2580 O O . PRO B 1 162 ? -8.195 0.324 -5.867 1 88.88 162 PRO B O 1
ATOM 2583 N 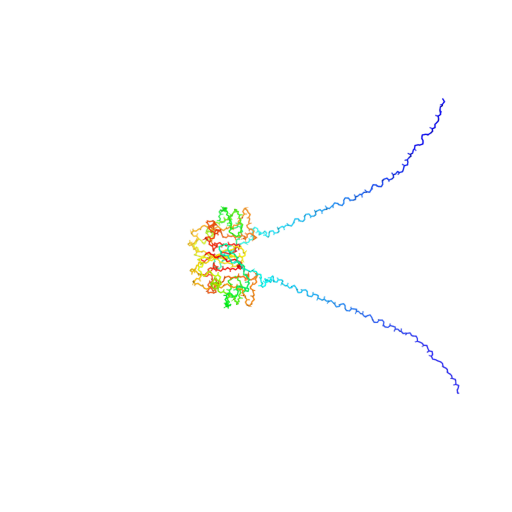N . MET B 1 163 ? -6.383 1.316 -4.895 1 92.56 163 MET B N 1
ATOM 2584 C CA . MET B 1 163 ? -5.465 0.206 -5.129 1 92.56 163 MET B CA 1
ATOM 2585 C C . MET B 1 163 ? -5.398 -0.715 -3.916 1 92.56 163 MET B C 1
ATOM 2587 O O . MET B 1 163 ? -4.477 -1.522 -3.793 1 92.56 163 MET B O 1
ATOM 2591 N N . ASN B 1 164 ? -6.355 -0.627 -3.064 1 89.69 164 ASN B N 1
ATOM 2592 C CA . ASN B 1 164 ? -6.227 -1.273 -1.763 1 89.69 164 ASN B CA 1
ATOM 2593 C C . ASN B 1 164 ? -6.301 -2.793 -1.882 1 89.69 164 ASN B C 1
ATOM 2595 O O . ASN B 1 164 ? -6.051 -3.51 -0.91 1 89.69 164 ASN B O 1
ATOM 2599 N N . ARG B 1 165 ? -6.605 -3.336 -3.064 1 92.5 165 ARG B N 1
ATOM 2600 C CA . ARG B 1 165 ? -6.633 -4.777 -3.287 1 92.5 165 ARG B CA 1
ATOM 2601 C C . ARG B 1 165 ? -5.426 -5.227 -4.102 1 92.5 165 ARG B C 1
ATOM 2603 O O . ARG B 1 165 ? -5.305 -6.402 -4.445 1 92.5 165 ARG B O 1
ATOM 2610 N N . TRP B 1 166 ? -4.629 -4.277 -4.438 1 95.31 166 TRP B N 1
ATOM 2611 C CA . TRP B 1 166 ? -3.383 -4.531 -5.152 1 95.31 166 TRP B CA 1
ATOM 2612 C C . TRP B 1 166 ? -2.195 -4.523 -4.195 1 95.31 166 TRP B C 1
ATOM 2614 O O . TRP B 1 166 ? -2.248 -3.887 -3.139 1 95.31 166 TRP B O 1
ATOM 2624 N N . ILE B 1 167 ? -1.198 -5.246 -4.484 1 96.62 167 ILE B N 1
ATOM 2625 C CA . ILE B 1 167 ? 0.037 -5.223 -3.709 1 96.62 167 ILE B CA 1
ATOM 2626 C C . ILE B 1 167 ? 1.201 -5.688 -4.582 1 96.62 167 ILE B 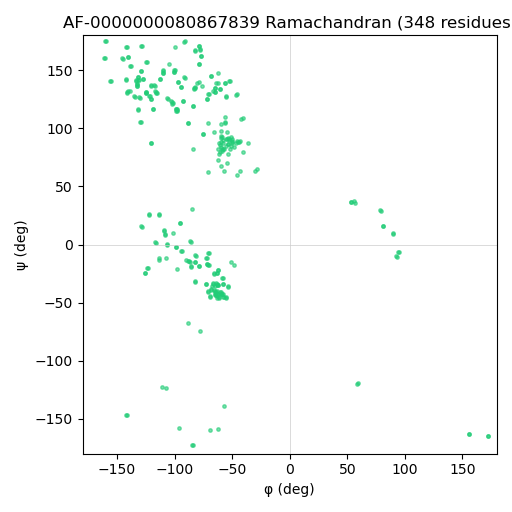C 1
ATOM 2628 O O . ILE B 1 167 ? 1.04 -6.574 -5.422 1 96.62 167 ILE B O 1
ATOM 2632 N N . TRP B 1 168 ? 2.32 -5.051 -4.43 1 96.94 168 TRP B N 1
ATOM 2633 C CA . TRP B 1 168 ? 3.52 -5.426 -5.172 1 96.94 168 TRP B CA 1
ATOM 2634 C C . TRP B 1 168 ? 4.707 -5.609 -4.234 1 96.94 168 TRP B C 1
ATOM 2636 O O . TRP B 1 168 ? 4.605 -5.336 -3.035 1 96.94 168 TRP B O 1
ATOM 2646 N N . ALA B 1 169 ? 5.82 -6.168 -4.902 1 96.81 169 ALA B N 1
ATOM 2647 C CA . ALA B 1 169 ? 6.949 -6.621 -4.09 1 96.81 169 ALA B CA 1
ATOM 2648 C C . ALA B 1 169 ? 6.488 -7.582 -3 1 96.81 169 ALA B C 1
ATOM 2650 O O . ALA B 1 169 ? 6.922 -7.484 -1.852 1 96.81 169 ALA B O 1
ATOM 2651 N N . LEU B 1 170 ? 5.555 -8.359 -3.346 1 98.06 170 LEU B N 1
ATOM 2652 C CA . LEU B 1 170 ? 4.93 -9.312 -2.441 1 98.06 170 LEU B CA 1
ATOM 2653 C C . LEU B 1 170 ? 5.93 -10.383 -1.999 1 98.06 170 LEU B C 1
ATOM 2655 O O . LEU B 1 170 ? 6.59 -11 -2.834 1 98.06 170 LEU B O 1
ATOM 2659 N N . GLU B 1 171 ? 5.973 -10.594 -0.691 1 97 171 GLU B N 1
ATOM 2660 C CA . GLU B 1 171 ? 6.984 -11.539 -0.22 1 97 171 GLU B CA 1
ATOM 2661 C C . GLU B 1 171 ? 6.355 -12.648 0.62 1 97 171 GLU B C 1
ATOM 2663 O O . GLU B 1 171 ? 6.961 -13.703 0.815 1 97 171 GLU B O 1
ATOM 2668 N N . GLU B 1 172 ? 5.203 -12.328 1.183 1 96.88 172 GLU B N 1
ATOM 2669 C CA . GLU B 1 172 ? 4.598 -13.336 2.053 1 96.88 172 GLU B CA 1
ATOM 2670 C C . GLU B 1 172 ? 3.08 -13.352 1.899 1 96.88 172 GLU B C 1
ATOM 2672 O O . GLU B 1 172 ? 2.451 -12.305 1.753 1 96.88 172 GLU B O 1
ATOM 2677 N N . ILE B 1 173 ? 2.521 -14.547 1.948 1 98.19 173 ILE B N 1
ATOM 2678 C CA . ILE B 1 173 ? 1.087 -14.789 2.062 1 98.19 173 ILE B CA 1
ATOM 2679 C C . ILE B 1 173 ? 0.802 -15.617 3.312 1 98.19 173 ILE B C 1
ATOM 2681 O O . ILE B 1 173 ? 1.446 -16.641 3.543 1 98.19 173 ILE B O 1
ATOM 2685 N N . SER B 1 174 ? -0.08 -15.141 4.102 1 95.44 174 SER B N 1
ATOM 2686 C CA . SER B 1 174 ? -0.475 -15.852 5.316 1 95.44 174 SER B CA 1
ATOM 2687 C C . SER B 1 174 ? -1.965 -16.172 5.305 1 95.44 174 SER B C 1
ATOM 2689 O O . SER B 1 174 ? -2.797 -15.289 5.09 1 95.44 174 SER B O 1
ATOM 2691 N N . ALA B 1 175 ? -2.219 -17.422 5.469 1 92.88 175 ALA B N 1
ATOM 2692 C CA . ALA B 1 175 ? -3.611 -17.875 5.461 1 92.88 175 ALA B CA 1
ATOM 2693 C C . ALA B 1 175 ? -4.012 -18.453 6.816 1 92.88 175 ALA B C 1
ATOM 2695 O O . ALA B 1 175 ? -3.215 -19.125 7.473 1 92.88 175 ALA B O 1
ATOM 2696 N N . ARG B 1 176 ? -5.109 -17.969 7.238 1 80.19 176 ARG B N 1
ATOM 2697 C CA . ARG B 1 176 ? -5.711 -18.531 8.438 1 80.19 176 ARG B CA 1
ATOM 2698 C C . ARG B 1 176 ? -7.105 -19.078 8.156 1 80.19 176 ARG B C 1
ATOM 2700 O O . ARG B 1 176 ? -7.801 -18.578 7.266 1 80.19 176 ARG B O 1
#

Organism: NCBI:txid3151122

Nearest PDB structures (foldseek):
  7kp2-assembly1_A  TM=8.671E-01  e=2.114E-10  Vibrio cholerae O1 biovar El Tor str. N16961
  7kom-assembly1_A  TM=8.281E-01  e=2.430E-08  Vibrio vulnificus CMCP6
  7kou-assembly3_C  TM=8.063E-01  e=4.666E-08  Agrobacterium fabrum str. C58
  7rkb-assembly1_A  TM=7.995E-01  e=6.276E-08  Klebsiella pneumoniae subsp. pneumoniae SA1
  3m5b-assembly1_A  TM=5.885E-01  e=3.551E+00  Homo sapiens

pLDDT: mean 81.73, std 25.04, range [20.67, 98.88]

Secondary structure (DSSP, 8-state):
-----------------------------------------TTSEEEEEEETTEEEEEEHHHHHTTSPPEEEEEE-TTS-EEEEEEEEHHHHHHHTT-TT-SEEEEEETT--EEEEEHHHHHHS--EEEEEETTEEPPGGGT-S-EEE-GGGHHHHHHTSS-STT-EESEEEEEE-/-----------------------------------------TTSEEEEEEETTEEEEEEHHHHHTTSPPEEEEEE-TTS-EEEEEEEEHHHHHHHTT-TT-SEEEEEETTS-EEEEEHHHHHHS--EEEEEETTEEPPGGGT-S-EEE-GGGHHHHHHTSS-STT-EESEEEEEE-